Protein AF-X1PCX5-F1 (afdb_monomer_lite)

Secondary structure (DSSP, 8-state):
------EEEEEEE---SSSSTTSBSS-HHHHTSSHHHHHHHH-TT-SEEEE-PPBPTT--GGG-HHHHHHHHHHHHHHS-EEEEEEEEEE-SGGGHHHHHHHHH-GGG-SEEEE--TTHHHHHHHHHHHHHTT----TTTT-EEEEETTS--SSS---TT-GGGTT---SS--HHHHHHHHTT-EEEEEEP-SGGG--SSSTT-SS----BTTBTTS---SSSHHHHHHHHTTSSSEEE---SSSTTHHHHHHTT---------

pLDDT: mean 81.15, std 15.01, range [31.56, 98.81]

Radius of gyration: 18.81 Å; chains: 1; bounding box: 42×69×43 Å

Organism: NCBI:txid412755

Sequence (264 aa):
MLKKPIVKFLVIVGFGPGVMAGERGSDLKKVKVHGPPKIVENRKDFPFIVVSPQCPTGDWWTDKVEVLINLLDDIVARYKVDKERIYLTGLSMGGYGTWSLASAHPERFAAIAPICGRALEMAADVDRRLTAGESVGELAGVPLAVKDNMCTTFGATTCASRILENFHAPYNATVVEKLLTADAVIVGKANMDEFAMGSSTENSGLKQTVNPWDTSRVPGGSSGGPAAAVAGRLCFAALGSDTGGSIRQPASFCGVVGLKPTYG

InterPro domains:
  IPR000120 Amidase [PTHR11895] (118-264)
  IPR020556 Amidase, conserved site [PS00571] (220-251)
  IPR023631 Amidase signature domain [PF01425] (103-264)
  IPR029058 Alpha/Beta hydrolase fold [SSF53474] (45-118)
  IPR036928 Amidase signature (AS) superfamily [G3DSA:3.90.1300.10] (98-264)
  IPR036928 Amidase signature (AS) superfamily [SSF75304] (107-264)

Structure (mmCIF, N/CA/C/O backbone):
data_AF-X1PCX5-F1
#
_entry.id   AF-X1PCX5-F1
#
loop_
_atom_site.group_PDB
_atom_site.id
_atom_site.type_symbol
_atom_site.label_atom_id
_atom_site.label_alt_id
_atom_site.label_comp_id
_atom_site.label_asym_id
_atom_site.label_entity_id
_atom_site.label_seq_id
_atom_site.pdbx_PDB_ins_code
_atom_site.Cartn_x
_atom_site.Cartn_y
_atom_site.Cartn_z
_atom_site.occupancy
_atom_site.B_iso_or_equiv
_atom_site.auth_seq_id
_atom_site.auth_comp_id
_atom_site.auth_asym_id
_atom_site.auth_atom_id
_atom_site.pdbx_PDB_model_num
ATOM 1 N N . MET A 1 1 ? -2.260 -46.266 8.639 1.00 36.03 1 MET A N 1
ATOM 2 C CA . MET A 1 1 ? -1.220 -45.213 8.680 1.00 36.03 1 MET A CA 1
ATOM 3 C C . MET A 1 1 ? -1.900 -43.853 8.602 1.00 36.03 1 MET A C 1
ATOM 5 O O . MET A 1 1 ? -2.462 -43.527 7.564 1.00 36.03 1 MET A O 1
ATOM 9 N N . LEU A 1 2 ? -1.935 -43.100 9.704 1.00 31.56 2 LEU A N 1
ATOM 10 C CA . LEU A 1 2 ? -2.560 -41.774 9.763 1.00 31.56 2 LEU A CA 1
ATOM 11 C C . LEU A 1 2 ? -1.839 -40.827 8.790 1.00 31.56 2 LEU A C 1
ATOM 13 O O . LEU A 1 2 ? -0.647 -40.559 8.952 1.00 31.56 2 LEU A O 1
ATOM 17 N N . LYS A 1 3 ? -2.544 -40.350 7.754 1.00 40.28 3 LYS A N 1
ATOM 18 C CA . LYS A 1 3 ? -2.053 -39.289 6.866 1.00 40.28 3 LYS A CA 1
ATOM 19 C C . LYS A 1 3 ? -1.757 -38.071 7.747 1.00 40.28 3 LYS A C 1
ATOM 21 O O . LYS A 1 3 ? -2.688 -37.428 8.217 1.00 40.28 3 LYS A O 1
ATOM 26 N N . LYS A 1 4 ? -0.474 -37.778 8.003 1.00 44.09 4 LYS A N 1
ATOM 27 C CA . LYS A 1 4 ? -0.061 -36.521 8.650 1.00 44.09 4 LYS A CA 1
ATOM 28 C C . LYS A 1 4 ? -0.767 -35.356 7.931 1.00 44.09 4 LYS A C 1
ATOM 30 O O . LYS A 1 4 ? -0.776 -35.379 6.693 1.00 44.09 4 LYS A O 1
ATOM 35 N N . PRO A 1 5 ? -1.373 -34.400 8.658 1.00 48.47 5 PRO A N 1
ATOM 36 C CA . PRO A 1 5 ? -2.137 -33.319 8.051 1.00 48.47 5 PRO A CA 1
ATOM 37 C C . PRO A 1 5 ? -1.255 -32.550 7.067 1.00 48.47 5 PRO A C 1
ATOM 39 O O . PRO A 1 5 ? -0.081 -32.294 7.329 1.00 48.47 5 PRO A O 1
ATOM 42 N N . ILE A 1 6 ? -1.820 -32.249 5.902 1.00 55.28 6 ILE A N 1
ATOM 43 C CA . ILE A 1 6 ? -1.185 -31.417 4.886 1.00 55.28 6 ILE A CA 1
ATOM 44 C C . ILE A 1 6 ? -1.117 -29.998 5.469 1.00 55.28 6 ILE A C 1
ATOM 46 O O . ILE A 1 6 ? -2.157 -29.368 5.667 1.00 55.28 6 ILE A O 1
ATOM 50 N N . VAL A 1 7 ? 0.086 -29.542 5.821 1.00 58.00 7 VAL A N 1
ATOM 51 C CA . VAL A 1 7 ? 0.309 -28.241 6.466 1.00 58.00 7 VAL A CA 1
ATOM 52 C C . VAL A 1 7 ? 0.258 -27.140 5.403 1.00 58.00 7 VAL A C 1
ATOM 54 O O . VAL A 1 7 ? 0.792 -27.311 4.305 1.00 58.00 7 VAL A O 1
ATOM 57 N N . LYS A 1 8 ? -0.406 -26.021 5.714 1.00 61.75 8 LYS A N 1
ATOM 58 C CA . LYS A 1 8 ? -0.465 -24.841 4.837 1.00 61.75 8 LYS A CA 1
ATOM 59 C C . LYS A 1 8 ? 0.854 -24.056 4.917 1.00 61.75 8 LYS A C 1
ATOM 61 O O . LYS A 1 8 ? 1.592 -24.199 5.891 1.00 61.75 8 LYS A O 1
ATOM 66 N N . PHE A 1 9 ? 1.166 -23.217 3.932 1.00 62.78 9 PHE A N 1
ATOM 67 C CA . PHE A 1 9 ? 2.433 -22.473 3.909 1.00 62.78 9 PHE A CA 1
ATOM 68 C C . PHE A 1 9 ? 2.213 -20.968 3.870 1.00 62.78 9 PHE A C 1
ATOM 70 O O . PHE A 1 9 ? 1.396 -20.497 3.085 1.00 62.78 9 PHE A O 1
ATOM 77 N N . LEU A 1 10 ? 2.937 -20.214 4.697 1.00 57.50 10 LEU A N 1
ATOM 78 C CA . LEU A 1 10 ? 2.859 -18.756 4.735 1.00 57.50 10 LEU A CA 1
ATOM 79 C C . LEU A 1 10 ? 4.259 -18.148 4.603 1.00 57.50 10 LEU A C 1
ATOM 81 O O . LEU A 1 10 ? 5.086 -18.273 5.510 1.00 57.50 10 LEU A O 1
ATOM 85 N N . VAL A 1 11 ? 4.501 -17.473 3.478 1.00 60.00 11 VAL A N 1
ATOM 86 C CA . VAL A 1 11 ? 5.694 -16.655 3.240 1.00 60.00 11 VAL A CA 1
ATOM 87 C C . VAL A 1 11 ? 5.427 -15.245 3.737 1.00 60.00 11 VAL A C 1
ATOM 89 O O . VAL A 1 11 ? 4.439 -14.616 3.355 1.00 60.00 11 VAL A O 1
ATOM 92 N N . ILE A 1 12 ? 6.330 -14.738 4.565 1.00 59.91 12 ILE A N 1
ATOM 93 C CA . ILE A 1 12 ? 6.283 -13.385 5.106 1.00 59.91 12 ILE A CA 1
ATOM 94 C C . ILE A 1 12 ? 7.521 -12.652 4.634 1.00 59.91 12 ILE A C 1
ATOM 96 O O . ILE A 1 12 ? 8.624 -12.913 5.100 1.00 59.91 12 ILE A O 1
ATOM 100 N N . VAL A 1 13 ? 7.356 -11.721 3.705 1.00 57.50 13 VAL A N 1
ATOM 101 C CA . VAL A 1 13 ? 8.490 -10.927 3.231 1.00 57.50 13 VAL A CA 1
ATOM 102 C C . VAL A 1 13 ? 8.744 -9.790 4.223 1.00 57.50 13 VAL A C 1
ATOM 104 O O . VAL A 1 13 ? 7.894 -8.915 4.407 1.00 57.50 13 VAL A O 1
ATOM 107 N N . GLY A 1 14 ? 9.904 -9.854 4.891 1.00 52.75 14 GLY A N 1
ATOM 108 C CA . GLY A 1 14 ? 10.377 -8.885 5.887 1.00 52.75 14 GLY A CA 1
ATOM 109 C C . GLY A 1 14 ? 10.829 -7.530 5.310 1.00 52.75 14 GLY A C 1
ATOM 110 O O . GLY A 1 14 ? 10.502 -7.171 4.191 1.00 52.75 14 GLY A O 1
ATOM 111 N N . PHE A 1 15 ? 11.564 -6.733 6.086 1.00 53.16 15 PHE A N 1
ATOM 112 C CA . PHE A 1 15 ? 11.402 -5.270 6.142 1.00 53.16 15 PHE A CA 1
ATOM 113 C C . PHE A 1 15 ? 12.344 -4.380 5.311 1.00 53.16 15 PHE A C 1
ATOM 115 O O . PHE A 1 15 ? 13.457 -4.775 4.977 1.00 53.16 15 PHE A O 1
ATOM 122 N N . GLY A 1 16 ? 11.922 -3.112 5.137 1.00 34.59 16 GLY A N 1
ATOM 123 C CA . GLY A 1 16 ? 12.637 -1.875 5.558 1.00 34.59 16 GLY A CA 1
ATOM 124 C C . GLY A 1 16 ? 12.547 -0.693 4.574 1.00 34.59 16 GLY A C 1
ATOM 125 O O . GLY A 1 16 ? 12.226 -0.994 3.434 1.00 34.59 16 GLY A O 1
ATOM 126 N N . PRO A 1 17 ? 12.882 0.576 4.944 1.00 35.00 17 PRO A N 1
ATOM 127 C CA . PRO A 1 17 ? 12.775 1.253 6.248 1.00 35.00 17 PRO A CA 1
ATOM 128 C C . PRO A 1 17 ? 11.471 2.089 6.441 1.00 35.00 17 PRO A C 1
ATOM 130 O O . PRO A 1 17 ? 10.909 2.617 5.489 1.00 35.00 17 PRO A O 1
ATOM 133 N N . GLY A 1 18 ? 11.038 2.213 7.716 1.00 35.41 18 GLY A N 1
ATOM 134 C CA . GLY A 1 18 ? 10.034 3.160 8.274 1.00 35.41 18 GLY A CA 1
ATOM 135 C C . GLY A 1 18 ? 8.547 2.779 8.136 1.00 35.41 18 GLY A C 1
ATOM 136 O O . GLY A 1 18 ? 8.052 2.725 7.021 1.00 35.41 18 GLY A O 1
ATOM 137 N N . VAL A 1 19 ? 7.701 2.482 9.146 1.00 34.69 19 VAL A N 1
ATOM 138 C CA . VAL A 1 19 ? 7.590 2.861 10.586 1.00 34.69 19 VAL A CA 1
ATOM 139 C C . VAL A 1 19 ? 7.494 1.636 11.519 1.00 34.69 19 VAL A C 1
ATOM 141 O O . VAL A 1 19 ? 7.050 1.699 12.654 1.00 34.69 19 VAL A O 1
ATOM 144 N N . MET A 1 20 ? 7.982 0.490 11.060 1.00 41.12 20 MET A N 1
ATOM 145 C CA . MET A 1 20 ? 8.192 -0.687 11.905 1.00 41.12 20 MET A CA 1
ATOM 146 C C . MET A 1 20 ? 9.623 -1.162 11.658 1.00 41.12 20 MET A C 1
ATOM 148 O O . MET A 1 20 ? 9.858 -2.160 10.998 1.00 41.12 20 MET A O 1
ATOM 152 N N . ALA A 1 21 ? 10.615 -0.375 12.079 1.00 37.06 21 ALA A N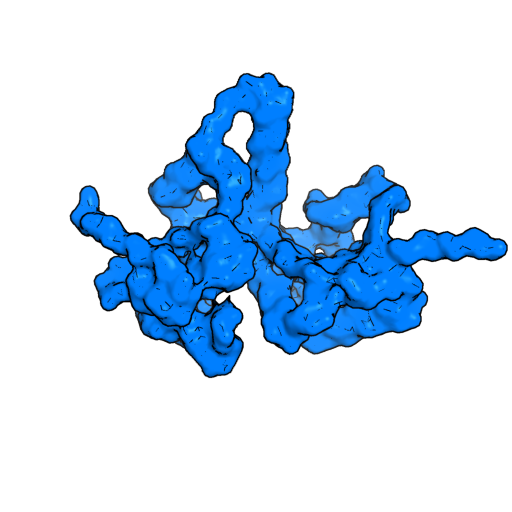 1
ATOM 153 C CA . ALA A 1 21 ? 12.041 -0.560 11.768 1.00 37.06 21 ALA A CA 1
ATOM 154 C C . ALA A 1 21 ? 12.701 -1.794 12.438 1.00 37.06 21 ALA A C 1
ATOM 156 O O . ALA A 1 21 ? 13.892 -1.791 12.744 1.00 37.06 21 ALA A O 1
ATOM 157 N N . GLY A 1 22 ? 11.939 -2.862 12.678 1.00 46.28 22 GLY A N 1
ATOM 158 C CA . GLY A 1 22 ? 12.407 -4.067 13.344 1.00 46.28 22 GLY A CA 1
ATOM 159 C C . GLY A 1 22 ? 13.310 -4.930 12.466 1.00 46.28 22 GLY A C 1
ATOM 160 O O . GLY A 1 22 ? 14.461 -5.152 12.796 1.00 46.28 22 GLY A O 1
ATOM 161 N N . GLU A 1 23 ? 12.843 -5.471 11.349 1.00 56.50 23 GLU A N 1
ATOM 162 C CA . GLU A 1 23 ? 13.353 -6.795 10.947 1.00 56.50 23 GLU A CA 1
ATOM 163 C C . GLU A 1 23 ? 14.360 -6.814 9.783 1.00 56.50 23 GLU A C 1
ATOM 165 O O . GLU A 1 23 ? 14.343 -7.737 8.966 1.00 56.50 23 GLU A O 1
ATOM 170 N N . ARG A 1 24 ? 15.243 -5.812 9.689 1.00 66.19 24 ARG A N 1
ATOM 171 C CA . ARG A 1 24 ? 16.458 -5.921 8.857 1.00 66.19 24 ARG A CA 1
ATOM 172 C C . ARG A 1 24 ? 17.647 -6.416 9.675 1.00 66.19 24 ARG A C 1
ATOM 174 O O . ARG A 1 24 ? 17.728 -6.186 10.884 1.00 66.19 24 ARG A O 1
ATOM 181 N N . GLY A 1 25 ? 18.594 -7.034 8.979 1.00 71.12 25 GLY A N 1
ATOM 182 C CA . GLY A 1 25 ? 19.817 -7.570 9.564 1.00 71.12 25 GLY A CA 1
ATOM 183 C C . GLY A 1 25 ? 19.648 -9.021 10.000 1.00 71.12 25 GLY A C 1
ATOM 184 O O . GLY A 1 25 ? 19.006 -9.806 9.312 1.00 71.12 25 GLY A O 1
ATOM 185 N N . SER A 1 26 ? 20.265 -9.379 11.122 1.00 79.19 26 SER A N 1
ATOM 186 C CA . SER A 1 26 ? 20.362 -10.761 11.610 1.00 79.19 26 SER A CA 1
ATOM 187 C C . SER A 1 26 ? 19.733 -10.975 12.993 1.00 79.19 26 SER A C 1
ATOM 189 O O . SER A 1 26 ? 19.896 -12.039 13.593 1.00 79.19 26 SER A O 1
ATOM 191 N N . ASP A 1 27 ? 19.030 -9.970 13.527 1.00 81.88 27 ASP A N 1
ATOM 192 C CA . ASP A 1 27 ? 18.400 -10.055 14.846 1.00 81.88 27 ASP A CA 1
ATOM 193 C C . ASP A 1 27 ? 17.013 -10.704 14.771 1.00 81.88 27 ASP A C 1
ATOM 195 O O . ASP A 1 27 ? 15.987 -10.044 14.566 1.00 81.88 27 ASP A O 1
ATOM 199 N N . LEU A 1 28 ? 16.988 -12.015 15.009 1.00 78.19 28 LEU A N 1
ATOM 200 C CA . LEU A 1 28 ? 15.775 -12.830 14.997 1.00 78.19 28 LEU A CA 1
ATOM 201 C C . LEU A 1 28 ? 14.748 -12.440 16.067 1.00 78.19 28 LEU A C 1
ATOM 203 O O . LEU A 1 28 ? 13.576 -12.791 15.923 1.00 78.19 28 LEU A O 1
ATOM 207 N N . LYS A 1 29 ? 15.133 -11.723 17.135 1.00 81.69 29 LYS A N 1
ATOM 208 C CA . LYS A 1 29 ? 14.157 -11.270 18.142 1.00 81.69 29 LYS A CA 1
ATOM 209 C C . LYS A 1 29 ? 13.165 -10.290 17.535 1.00 81.69 29 LYS A C 1
ATOM 211 O O . LYS A 1 29 ? 11.999 -10.294 17.913 1.00 81.69 29 LYS A O 1
ATOM 216 N N . LYS A 1 30 ? 13.609 -9.495 16.561 1.00 73.56 30 LYS A N 1
ATOM 217 C CA . LYS A 1 30 ? 12.779 -8.472 15.923 1.00 73.56 30 LYS A CA 1
ATOM 218 C C . LYS A 1 30 ? 11.676 -9.079 15.057 1.00 73.56 30 LYS A C 1
ATOM 220 O O . LYS A 1 30 ? 10.571 -8.556 15.066 1.00 73.56 30 LYS A O 1
ATOM 225 N N . VAL A 1 31 ? 11.939 -10.228 14.424 1.00 73.94 31 VAL A N 1
ATOM 226 C CA . VAL A 1 31 ? 10.954 -10.992 13.626 1.00 73.94 31 VAL A CA 1
ATOM 227 C C . VAL A 1 31 ? 9.748 -11.432 14.452 1.00 73.94 31 VAL A C 1
ATOM 229 O O . VAL A 1 31 ? 8.654 -11.627 13.939 1.00 73.94 31 VAL A O 1
ATOM 232 N N . LYS A 1 32 ? 9.941 -11.607 15.758 1.00 76.69 32 LYS A N 1
ATOM 233 C CA . LYS A 1 32 ? 8.945 -12.183 16.664 1.00 76.69 32 LYS A CA 1
ATOM 234 C C . LYS A 1 32 ? 8.040 -11.146 17.323 1.00 76.69 32 LYS A C 1
ATOM 236 O O . LYS A 1 32 ? 7.174 -11.505 18.116 1.00 76.69 32 LYS A O 1
ATOM 241 N N . VAL A 1 33 ? 8.229 -9.860 17.035 1.00 73.06 33 VAL A N 1
ATOM 242 C CA . VAL A 1 33 ? 7.515 -8.788 17.745 1.00 73.06 33 VAL A CA 1
ATOM 243 C C . VAL A 1 33 ? 6.093 -8.596 17.202 1.00 73.06 33 VAL A C 1
ATOM 245 O O . VAL A 1 33 ? 5.192 -8.232 17.964 1.00 73.06 33 VAL A O 1
ATOM 248 N N . HIS A 1 34 ? 5.856 -8.900 15.920 1.00 69.75 34 HIS A N 1
ATOM 249 C CA . HIS A 1 34 ? 4.569 -8.681 15.252 1.00 69.75 34 HIS A CA 1
ATOM 250 C C . HIS A 1 34 ? 4.195 -9.822 14.296 1.00 69.75 34 HIS A C 1
ATOM 252 O O . HIS A 1 34 ? 4.984 -10.724 14.020 1.00 69.75 34 HIS A O 1
ATOM 258 N N . GLY A 1 35 ? 2.958 -9.779 13.794 1.00 72.31 35 GLY A N 1
ATOM 259 C CA . GLY A 1 35 ? 2.489 -10.655 12.725 1.00 72.31 35 GLY A CA 1
ATOM 260 C C . GLY A 1 35 ? 2.434 -12.149 13.074 1.00 72.31 35 GLY A C 1
ATOM 261 O O . GLY A 1 35 ? 2.457 -12.543 14.244 1.00 72.31 35 GLY A O 1
ATOM 262 N N . PRO A 1 36 ? 2.352 -13.011 12.047 1.00 73.94 36 PRO A N 1
ATOM 263 C CA . PRO A 1 36 ? 2.306 -14.455 12.238 1.00 73.94 36 PRO A CA 1
ATOM 264 C C . PRO A 1 36 ? 3.500 -15.071 12.996 1.00 73.94 36 PRO A C 1
ATOM 266 O O . PRO A 1 36 ? 3.244 -16.017 13.741 1.00 73.94 36 PRO A O 1
ATOM 269 N N . PRO A 1 37 ? 4.760 -14.584 12.915 1.00 78.44 37 PRO A N 1
ATOM 270 C CA . PRO A 1 37 ? 5.853 -15.153 13.708 1.00 78.44 37 PRO A CA 1
ATOM 271 C C . PRO A 1 37 ? 5.614 -15.047 15.221 1.00 78.44 37 PRO A C 1
ATOM 273 O O . PRO A 1 37 ? 5.828 -16.024 15.941 1.00 78.44 37 PRO A O 1
ATOM 276 N N . LYS A 1 38 ? 5.078 -13.914 15.703 1.00 79.19 38 LYS A N 1
ATOM 277 C CA . LYS A 1 38 ? 4.646 -13.753 17.103 1.00 79.19 38 LYS A CA 1
ATOM 278 C C . LYS A 1 38 ? 3.534 -14.729 17.483 1.00 79.19 38 LYS A C 1
ATOM 280 O O . LYS A 1 38 ? 3.511 -15.253 18.596 1.00 79.19 38 LYS A O 1
ATOM 285 N N . ILE A 1 39 ? 2.585 -14.957 16.575 1.00 78.44 39 ILE A N 1
ATOM 286 C CA . ILE A 1 39 ? 1.471 -15.883 16.812 1.00 78.44 39 ILE A CA 1
ATOM 287 C C . ILE A 1 39 ? 2.001 -17.310 16.943 1.00 78.44 39 ILE A C 1
ATOM 289 O O . ILE A 1 39 ? 1.607 -17.996 17.877 1.00 78.44 39 ILE A O 1
ATOM 293 N N . VAL A 1 40 ? 2.910 -17.740 16.063 1.00 82.25 40 VAL A N 1
ATOM 294 C CA . VAL A 1 40 ? 3.522 -19.079 16.115 1.00 82.25 40 VAL A CA 1
ATOM 295 C C . VAL A 1 40 ? 4.311 -19.293 17.406 1.00 82.25 40 VAL A C 1
ATOM 297 O O . VAL A 1 40 ? 4.248 -20.375 17.984 1.00 82.25 40 VAL A O 1
ATOM 300 N N . GLU A 1 41 ? 5.017 -18.271 17.897 1.00 81.88 41 GLU A N 1
ATOM 301 C CA . GLU A 1 41 ? 5.739 -18.367 19.174 1.00 81.88 41 GLU A CA 1
ATOM 302 C C . GLU A 1 41 ? 4.792 -18.624 20.358 1.00 81.88 41 GLU A C 1
ATOM 304 O O . GLU A 1 41 ? 5.121 -19.398 21.258 1.00 81.88 41 GLU A O 1
ATOM 309 N N . ASN A 1 42 ? 3.592 -18.039 20.320 1.00 81.06 42 ASN A N 1
ATOM 310 C CA . ASN A 1 42 ? 2.597 -18.147 21.389 1.00 81.06 42 ASN A CA 1
ATOM 311 C C . ASN A 1 42 ? 1.546 -19.254 21.164 1.00 81.06 42 ASN A C 1
ATOM 313 O O . ASN A 1 42 ? 0.829 -19.611 22.097 1.00 81.06 42 ASN A O 1
ATOM 317 N N . ARG A 1 43 ? 1.442 -19.818 19.952 1.00 80.50 43 ARG A N 1
ATOM 318 C CA . ARG A 1 43 ? 0.493 -20.880 19.575 1.00 80.50 43 ARG A CA 1
ATOM 319 C C . ARG A 1 43 ? 1.172 -21.970 18.753 1.00 80.50 43 ARG A C 1
ATOM 321 O O . ARG A 1 43 ? 1.351 -21.850 17.542 1.00 80.50 43 ARG A O 1
ATOM 328 N N . LYS A 1 44 ? 1.506 -23.075 19.424 1.00 69.06 44 LYS A N 1
ATOM 329 C CA . LYS A 1 44 ? 2.181 -24.237 18.817 1.00 69.06 44 LYS A CA 1
ATOM 330 C C . LYS A 1 44 ? 1.293 -25.050 17.867 1.00 69.06 44 LYS A C 1
ATOM 332 O O . LYS A 1 44 ? 1.811 -25.868 17.115 1.00 69.06 44 LYS A O 1
ATOM 337 N N . ASP A 1 45 ? -0.019 -24.838 17.897 1.00 79.44 45 ASP A N 1
ATOM 338 C CA . ASP A 1 45 ? -1.026 -25.477 17.044 1.00 79.44 45 ASP A CA 1
ATOM 339 C C . ASP A 1 45 ? -1.335 -24.675 15.765 1.00 79.44 45 ASP A C 1
ATOM 341 O O . ASP A 1 45 ? -2.327 -24.933 15.081 1.00 79.44 45 ASP A O 1
ATOM 345 N N . PHE A 1 46 ? -0.488 -23.704 15.411 1.00 76.50 46 PHE A N 1
ATOM 346 C CA . PHE A 1 46 ? -0.683 -22.894 14.215 1.00 76.50 46 PHE A CA 1
ATOM 347 C C . PHE A 1 46 ? -0.645 -23.764 12.940 1.00 76.50 46 PHE A C 1
ATOM 349 O O . PHE A 1 46 ? 0.340 -24.463 12.700 1.00 76.50 46 PHE A O 1
ATOM 356 N N . PRO A 1 47 ? -1.680 -23.727 12.076 1.00 76.94 47 PRO A N 1
ATOM 357 C CA . PRO A 1 47 ? -1.849 -24.701 10.991 1.00 76.94 47 PRO A CA 1
ATOM 358 C C . PRO A 1 47 ? -0.969 -24.429 9.756 1.00 76.94 47 PRO A C 1
ATOM 360 O O . PRO A 1 47 ? -1.250 -24.951 8.670 1.00 76.94 47 PRO A O 1
ATOM 363 N N . PHE A 1 48 ? 0.076 -23.610 9.903 1.00 79.25 48 PHE A N 1
ATOM 364 C CA . PHE A 1 48 ? 0.981 -23.214 8.831 1.00 79.25 48 PHE A CA 1
ATOM 365 C C . PHE A 1 48 ? 2.444 -23.437 9.211 1.00 79.25 48 PHE A C 1
ATOM 367 O O . PHE A 1 48 ? 2.842 -23.196 10.350 1.00 79.25 48 PHE A O 1
ATOM 374 N N . ILE A 1 49 ? 3.266 -23.778 8.219 1.00 81.75 49 ILE A N 1
ATOM 375 C CA . ILE A 1 49 ? 4.699 -23.481 8.271 1.00 81.75 49 ILE A CA 1
ATOM 376 C C . ILE A 1 49 ? 4.850 -21.995 7.938 1.00 81.75 49 ILE A C 1
ATOM 378 O O . ILE A 1 49 ? 4.398 -21.551 6.880 1.00 81.75 49 ILE A O 1
ATOM 382 N N . VAL A 1 50 ? 5.459 -21.235 8.848 1.00 83.19 50 VAL A N 1
ATOM 383 C CA . VAL A 1 50 ? 5.714 -19.800 8.673 1.00 83.19 50 VAL A CA 1
ATOM 384 C C . VAL A 1 50 ? 7.184 -19.576 8.360 1.00 83.19 50 VAL A C 1
ATOM 386 O O . VAL A 1 50 ? 8.056 -20.021 9.106 1.00 83.19 50 VAL A O 1
ATOM 389 N N . VAL A 1 51 ? 7.448 -18.849 7.277 1.00 83.81 51 VAL A N 1
ATOM 390 C CA . VAL A 1 51 ? 8.797 -18.469 6.854 1.00 83.81 51 VAL A CA 1
ATOM 391 C C . VAL A 1 51 ? 8.863 -16.954 6.779 1.00 83.81 51 VAL A C 1
ATOM 393 O O . VAL A 1 51 ? 8.129 -16.345 6.008 1.00 83.81 51 VAL A O 1
ATOM 396 N N . SER A 1 52 ? 9.732 -16.352 7.587 1.00 83.06 52 SER A N 1
ATOM 397 C CA . SER A 1 52 ? 9.840 -14.897 7.721 1.00 83.06 52 SER A CA 1
ATOM 398 C C . SER A 1 52 ? 11.297 -14.448 7.581 1.00 83.06 52 SER A C 1
ATOM 400 O O . SER A 1 52 ? 11.957 -14.203 8.594 1.00 83.06 52 SER A O 1
ATOM 402 N N . PRO A 1 53 ? 11.859 -14.424 6.356 1.00 81.06 53 PRO A N 1
ATOM 403 C CA . PRO A 1 53 ? 13.238 -14.010 6.137 1.00 81.06 53 PRO A CA 1
ATOM 404 C C . PRO A 1 53 ? 13.441 -12.521 6.454 1.00 81.06 53 PRO A C 1
ATOM 406 O O . PRO A 1 53 ? 12.646 -11.663 6.061 1.00 81.06 53 PRO A O 1
ATOM 409 N N . GLN A 1 54 ? 14.556 -12.208 7.118 1.00 79.44 54 GLN A N 1
ATOM 410 C CA . GLN A 1 54 ? 15.014 -10.832 7.322 1.00 79.44 54 GLN A CA 1
ATOM 411 C C . GLN A 1 54 ? 15.807 -10.356 6.110 1.00 79.44 54 GLN A C 1
ATOM 413 O O . GLN A 1 54 ? 16.697 -11.059 5.631 1.00 79.44 54 GLN A O 1
ATOM 418 N N . CYS A 1 55 ? 15.486 -9.161 5.612 1.00 76.81 55 CYS A N 1
ATOM 419 C CA . CYS A 1 55 ? 16.289 -8.550 4.558 1.00 76.81 55 CYS A CA 1
ATOM 420 C C . CYS A 1 55 ? 17.643 -8.142 5.158 1.00 76.81 55 CYS A C 1
ATOM 422 O O . CYS A 1 55 ? 17.647 -7.505 6.222 1.00 76.81 55 CYS A O 1
ATOM 424 N N . PRO A 1 56 ? 18.783 -8.458 4.517 1.00 79.06 56 PRO A N 1
ATOM 425 C CA . PRO A 1 56 ? 20.079 -7.989 4.986 1.00 79.06 56 PRO A CA 1
ATOM 426 C C . PRO A 1 56 ? 20.133 -6.463 5.122 1.00 79.06 56 PRO A C 1
ATOM 428 O O . PRO A 1 56 ? 19.405 -5.715 4.461 1.00 79.06 56 PRO A O 1
ATOM 431 N N . THR A 1 57 ? 21.002 -5.986 6.009 1.00 76.44 57 THR A N 1
ATOM 432 C CA . THR A 1 57 ? 21.226 -4.549 6.195 1.00 76.44 57 THR A CA 1
ATOM 433 C C . THR A 1 57 ? 21.752 -3.928 4.899 1.00 76.44 57 THR A C 1
ATOM 435 O O . THR A 1 57 ? 22.712 -4.431 4.330 1.00 76.44 57 THR A O 1
ATOM 438 N N . GLY A 1 58 ? 21.143 -2.824 4.455 1.00 71.19 58 GLY A N 1
ATOM 439 C CA . GLY A 1 58 ? 21.533 -2.113 3.227 1.00 71.19 58 GLY A CA 1
ATOM 440 C C . GLY A 1 58 ? 20.919 -2.659 1.933 1.00 71.19 58 GLY A C 1
ATOM 441 O O . GLY A 1 58 ? 21.101 -2.056 0.883 1.00 71.19 58 GLY A O 1
ATOM 442 N N . ASP A 1 59 ? 20.157 -3.748 2.014 1.00 73.94 59 ASP A N 1
ATOM 443 C CA . ASP A 1 59 ? 19.543 -4.411 0.866 1.00 73.94 59 ASP A CA 1
ATOM 444 C C . ASP A 1 59 ? 18.019 -4.224 0.809 1.00 73.94 59 ASP A C 1
ATOM 446 O O . ASP A 1 59 ? 17.381 -3.810 1.785 1.00 73.94 59 ASP A O 1
ATOM 450 N N . TRP A 1 60 ? 17.436 -4.602 -0.334 1.00 69.81 60 TRP A N 1
ATOM 451 C CA . TRP A 1 60 ? 15.998 -4.570 -0.591 1.00 69.81 60 TRP A CA 1
ATOM 452 C C . TRP A 1 60 ? 15.495 -5.903 -1.140 1.00 69.81 60 TRP A C 1
ATOM 454 O O . TRP A 1 60 ? 16.059 -6.454 -2.085 1.00 69.81 60 TRP A O 1
ATOM 464 N N . TRP A 1 61 ? 14.373 -6.403 -0.611 1.00 74.62 61 TRP A N 1
ATOM 465 C CA . TRP A 1 61 ? 13.745 -7.613 -1.158 1.00 74.62 61 TRP A CA 1
ATOM 466 C C . TRP A 1 61 ? 13.298 -7.461 -2.603 1.00 74.62 61 TRP A C 1
ATOM 468 O O . TRP A 1 61 ? 13.253 -8.438 -3.344 1.00 74.62 61 TRP A O 1
ATOM 478 N N . THR A 1 62 ? 13.006 -6.235 -3.020 1.00 68.31 62 THR A N 1
ATOM 479 C CA . THR A 1 62 ? 12.641 -5.919 -4.395 1.00 68.31 62 THR A CA 1
ATOM 480 C C . THR A 1 62 ? 13.746 -6.224 -5.402 1.00 68.31 62 THR A C 1
ATOM 482 O O . THR A 1 62 ? 13.430 -6.463 -6.566 1.00 68.31 62 THR A O 1
ATOM 485 N N . ASP A 1 63 ? 15.000 -6.262 -4.953 1.00 74.00 63 ASP A N 1
ATOM 486 C CA . ASP A 1 63 ? 16.180 -6.548 -5.777 1.00 74.00 63 ASP A CA 1
ATOM 487 C C . ASP A 1 63 ? 16.670 -7.990 -5.571 1.00 74.00 63 ASP A C 1
ATOM 489 O O . ASP A 1 63 ? 17.635 -8.434 -6.187 1.00 74.00 63 ASP A O 1
ATOM 493 N N . LYS A 1 64 ? 16.002 -8.737 -4.682 1.00 77.50 64 LYS A N 1
ATOM 494 C CA . LYS A 1 64 ? 16.358 -10.103 -4.275 1.00 77.50 64 LYS A CA 1
ATOM 495 C C . LYS A 1 64 ? 15.159 -11.046 -4.307 1.00 77.50 64 LYS A C 1
ATOM 497 O O . LYS A 1 64 ? 15.087 -11.992 -3.525 1.00 77.50 64 LYS A O 1
ATOM 502 N N . VAL A 1 65 ? 14.223 -10.797 -5.217 1.00 79.12 65 VAL A N 1
ATOM 503 C CA . VAL A 1 65 ? 13.034 -11.636 -5.415 1.00 79.12 65 VAL A CA 1
ATOM 504 C C . VAL A 1 65 ? 13.428 -13.097 -5.662 1.00 79.12 65 VAL A C 1
ATOM 506 O O . VAL A 1 65 ? 12.885 -13.989 -5.017 1.00 79.12 65 VAL A O 1
ATOM 509 N N . GLU A 1 66 ? 14.459 -13.333 -6.475 1.00 87.38 66 GLU A N 1
ATOM 510 C CA . GLU A 1 66 ? 14.974 -14.682 -6.746 1.00 87.38 66 GLU A CA 1
ATOM 511 C C . GLU A 1 66 ? 15.507 -15.384 -5.493 1.00 87.38 66 GLU A C 1
ATOM 513 O O . GLU A 1 66 ? 15.362 -16.593 -5.345 1.00 87.38 66 GLU A O 1
ATOM 518 N N . VAL A 1 67 ? 16.070 -14.645 -4.532 1.00 87.44 67 VAL A N 1
ATOM 519 C CA . VAL A 1 67 ? 16.509 -15.232 -3.255 1.00 87.44 67 VAL A CA 1
ATOM 520 C C . VAL A 1 67 ? 15.307 -15.746 -2.460 1.00 87.44 67 VAL A C 1
ATOM 522 O O . VAL A 1 67 ? 15.379 -16.821 -1.869 1.00 87.44 67 VAL A O 1
ATOM 525 N N . LEU A 1 68 ? 14.196 -15.004 -2.457 1.00 84.56 68 LEU A N 1
ATOM 526 C CA . LEU A 1 68 ? 12.967 -15.400 -1.764 1.00 84.56 68 LEU A CA 1
ATOM 527 C C . LEU A 1 68 ? 12.297 -16.606 -2.426 1.00 84.56 68 LEU A C 1
ATOM 529 O O . LEU A 1 68 ? 11.801 -17.482 -1.719 1.00 84.56 68 LEU A O 1
ATOM 533 N N . ILE A 1 69 ? 12.305 -16.670 -3.759 1.00 87.19 69 ILE A N 1
ATOM 534 C CA . ILE A 1 69 ? 11.779 -17.820 -4.501 1.00 87.19 69 ILE A CA 1
ATOM 535 C C . ILE A 1 69 ? 12.642 -19.057 -4.301 1.00 87.19 69 ILE A C 1
ATOM 537 O O . ILE A 1 69 ? 12.106 -20.103 -3.947 1.00 87.19 69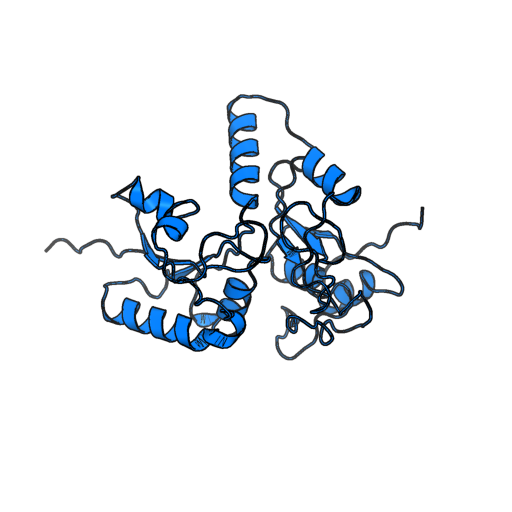 ILE A O 1
ATOM 541 N N . ASN A 1 70 ? 13.964 -18.931 -4.402 1.00 91.00 70 ASN A N 1
ATOM 542 C CA . ASN A 1 70 ? 14.865 -20.050 -4.135 1.00 91.00 70 ASN A CA 1
ATOM 543 C C . ASN A 1 70 ? 14.718 -20.553 -2.693 1.00 91.00 70 ASN A C 1
ATOM 545 O O . ASN A 1 70 ? 14.701 -21.757 -2.457 1.00 91.00 70 ASN A O 1
ATOM 549 N N . LEU A 1 71 ? 14.536 -19.648 -1.723 1.00 87.81 71 LEU A N 1
ATOM 550 C CA . LEU A 1 71 ? 14.222 -20.025 -0.346 1.00 87.81 71 LEU A CA 1
ATOM 551 C C . LEU A 1 71 ? 12.886 -20.779 -0.251 1.00 87.81 71 LEU A C 1
ATOM 553 O O . LEU A 1 71 ? 12.798 -21.779 0.461 1.00 87.81 71 LEU A O 1
ATOM 557 N N . LEU A 1 72 ? 11.845 -20.312 -0.944 1.00 86.88 72 LEU A N 1
ATOM 558 C CA . LEU A 1 72 ? 10.556 -20.998 -0.999 1.00 86.88 72 LEU A CA 1
ATOM 559 C C . LEU A 1 72 ? 10.706 -22.406 -1.592 1.00 86.88 72 LEU A C 1
ATOM 561 O O . LEU A 1 72 ? 10.182 -23.357 -1.012 1.00 86.88 72 LEU A O 1
ATOM 565 N N . ASP A 1 73 ? 11.446 -22.549 -2.690 1.00 90.19 73 ASP A N 1
ATOM 566 C CA . ASP A 1 73 ? 11.723 -23.833 -3.340 1.00 90.19 73 ASP A CA 1
ATOM 567 C C . ASP A 1 73 ? 12.471 -24.792 -2.412 1.00 90.19 73 ASP A C 1
ATOM 569 O O . ASP A 1 73 ? 12.044 -25.937 -2.230 1.00 90.19 73 ASP A O 1
ATOM 573 N N . ASP A 1 74 ? 13.510 -24.304 -1.736 1.00 90.00 74 ASP A N 1
ATOM 574 C CA . ASP A 1 74 ? 14.276 -25.068 -0.752 1.00 90.00 74 ASP A CA 1
ATOM 575 C C . ASP A 1 74 ? 13.390 -25.601 0.379 1.00 90.00 74 ASP A C 1
ATOM 577 O O . ASP A 1 74 ? 13.527 -26.747 0.818 1.00 90.00 74 ASP A O 1
ATOM 581 N N . ILE A 1 75 ? 12.459 -24.784 0.871 1.00 86.25 75 ILE A N 1
ATOM 582 C CA . ILE A 1 75 ? 11.577 -25.178 1.969 1.00 86.25 75 ILE A CA 1
ATOM 583 C C . ILE A 1 75 ? 10.492 -26.138 1.470 1.00 86.25 75 ILE A C 1
ATOM 585 O O . ILE A 1 75 ? 10.231 -27.151 2.123 1.00 86.25 75 ILE A O 1
ATOM 589 N N . VAL A 1 76 ? 9.896 -25.887 0.304 1.00 85.69 76 VAL A N 1
ATOM 590 C CA . VAL A 1 76 ? 8.918 -26.796 -0.318 1.00 85.69 76 VAL A CA 1
ATOM 591 C C . VAL A 1 76 ? 9.543 -28.160 -0.638 1.00 85.69 76 VAL A C 1
ATOM 593 O O . VAL A 1 76 ? 8.855 -29.176 -0.555 1.00 85.69 76 VAL A O 1
ATOM 596 N N . ALA A 1 77 ? 10.839 -28.213 -0.955 1.00 88.38 77 ALA A N 1
ATOM 597 C CA . ALA A 1 77 ? 11.565 -29.465 -1.163 1.00 88.38 77 ALA A CA 1
ATOM 598 C C . ALA A 1 77 ? 11.843 -30.226 0.149 1.00 88.38 77 ALA A C 1
ATOM 600 O O . ALA A 1 77 ? 11.805 -31.457 0.170 1.00 88.38 77 ALA A O 1
ATOM 601 N N . ARG A 1 78 ? 12.117 -29.514 1.252 1.00 87.56 78 ARG A N 1
ATOM 602 C CA . ARG A 1 78 ? 12.472 -30.117 2.554 1.00 87.56 78 ARG A CA 1
ATOM 603 C C . ARG A 1 78 ? 11.266 -30.531 3.394 1.00 87.56 78 ARG A C 1
ATOM 605 O O . ARG A 1 78 ? 11.370 -31.457 4.198 1.00 87.56 78 ARG A O 1
ATOM 612 N N . TYR A 1 79 ? 10.137 -29.844 3.245 1.00 83.62 79 TYR A N 1
ATOM 613 C CA . TYR A 1 79 ? 8.951 -30.048 4.072 1.00 83.62 79 TYR A CA 1
ATOM 614 C C . TYR A 1 79 ? 7.759 -30.521 3.243 1.00 83.62 79 TYR A C 1
ATOM 616 O O . TYR A 1 79 ? 7.596 -30.176 2.078 1.00 83.62 79 TYR A O 1
ATOM 624 N N . LYS A 1 80 ? 6.864 -31.295 3.867 1.00 81.06 80 LYS A N 1
ATOM 625 C CA . LYS A 1 80 ? 5.626 -31.741 3.221 1.00 81.06 80 LYS A CA 1
ATOM 626 C C . LYS A 1 80 ? 4.602 -30.602 3.196 1.00 81.06 80 LYS A C 1
ATOM 628 O O . LYS A 1 80 ? 3.787 -30.481 4.111 1.00 81.06 80 LYS A O 1
ATOM 633 N N . VAL A 1 81 ? 4.671 -29.790 2.149 1.00 80.62 81 VAL A N 1
ATOM 634 C CA . VAL A 1 81 ? 3.849 -28.593 1.941 1.00 80.62 81 VAL A CA 1
ATOM 635 C C . VAL A 1 81 ? 2.783 -28.836 0.873 1.00 80.62 81 VAL A C 1
ATOM 637 O O . VAL A 1 81 ? 3.022 -29.545 -0.104 1.00 80.62 81 VAL A O 1
ATOM 640 N N . ASP A 1 82 ? 1.605 -28.238 1.052 1.00 80.56 82 ASP A N 1
ATOM 641 C CA . ASP A 1 82 ? 0.626 -28.098 -0.026 1.00 80.56 82 ASP A CA 1
ATOM 642 C C . ASP A 1 82 ? 1.014 -26.965 -0.976 1.00 80.56 82 ASP A C 1
ATOM 644 O O . ASP A 1 82 ? 0.960 -25.792 -0.598 1.00 80.56 82 ASP A O 1
ATOM 648 N N . LYS A 1 83 ? 1.394 -27.307 -2.207 1.00 79.88 83 LYS A N 1
ATOM 649 C CA . LYS A 1 83 ? 1.812 -26.312 -3.202 1.00 79.88 83 LYS A CA 1
ATOM 650 C C . LYS A 1 83 ? 0.651 -25.439 -3.683 1.00 79.88 83 LYS A C 1
ATOM 652 O O . LYS A 1 83 ? 0.875 -24.283 -4.011 1.00 79.88 83 LYS A O 1
ATOM 657 N N . GLU A 1 84 ? -0.580 -25.941 -3.606 1.00 78.19 84 GLU A N 1
ATOM 658 C CA . GLU A 1 84 ? -1.789 -25.199 -3.988 1.00 78.19 84 GLU A CA 1
ATOM 659 C C . GLU A 1 84 ? -2.256 -24.232 -2.888 1.00 78.19 84 GLU A C 1
ATOM 661 O O . GLU A 1 84 ? -3.230 -23.503 -3.059 1.00 78.19 84 GLU A O 1
ATOM 666 N N . ARG A 1 85 ? -1.615 -24.244 -1.709 1.00 77.50 85 ARG A N 1
ATOM 667 C CA . ARG A 1 85 ? -1.992 -23.415 -0.549 1.00 77.50 85 ARG A CA 1
ATOM 668 C C . ARG A 1 85 ? -0.777 -22.728 0.071 1.00 77.50 85 ARG A C 1
ATOM 670 O O . ARG A 1 85 ? -0.557 -22.788 1.287 1.00 77.50 85 ARG A O 1
ATOM 677 N N . ILE A 1 86 ? -0.012 -22.068 -0.796 1.00 80.69 86 ILE A N 1
ATOM 678 C CA . ILE A 1 86 ? 1.072 -21.152 -0.439 1.00 80.69 86 ILE A CA 1
ATOM 679 C C . ILE A 1 86 ? 0.508 -19.731 -0.410 1.00 80.69 86 ILE A C 1
ATOM 681 O O . ILE A 1 86 ? -0.025 -19.242 -1.401 1.00 80.69 86 ILE A O 1
ATOM 685 N N . TYR A 1 87 ? 0.620 -19.065 0.731 1.00 79.69 87 TYR A N 1
ATOM 686 C CA . TYR A 1 87 ? 0.127 -17.707 0.937 1.00 79.69 87 TYR A CA 1
ATOM 687 C C . TYR A 1 87 ? 1.297 -16.750 1.127 1.00 79.69 87 TYR A C 1
ATOM 689 O O . TYR A 1 87 ? 2.290 -17.105 1.766 1.00 79.69 87 TYR A O 1
ATOM 697 N N . LEU A 1 88 ? 1.170 -15.534 0.607 1.00 79.00 88 LEU A N 1
ATOM 698 C CA . LEU A 1 88 ? 2.198 -14.505 0.694 1.00 79.00 88 LEU A CA 1
ATOM 699 C C . LEU A 1 88 ? 1.660 -13.262 1.406 1.00 79.00 88 LEU A C 1
ATOM 701 O O . LEU A 1 88 ? 0.641 -12.692 1.024 1.00 79.00 88 LEU A O 1
ATOM 705 N N . THR A 1 89 ? 2.362 -12.823 2.444 1.00 74.25 89 THR A N 1
ATOM 706 C CA . THR A 1 89 ? 2.081 -11.586 3.182 1.00 74.25 89 THR A CA 1
ATOM 707 C C . THR A 1 89 ? 3.388 -10.863 3.524 1.00 74.25 89 THR A C 1
ATOM 709 O O . THR A 1 89 ? 4.482 -11.334 3.211 1.00 74.25 89 THR A O 1
ATOM 712 N N . GLY A 1 90 ? 3.312 -9.679 4.119 1.00 71.50 90 GLY A N 1
ATOM 713 C CA . GLY A 1 90 ? 4.488 -8.930 4.557 1.00 71.50 90 GLY A CA 1
ATOM 714 C C . GLY A 1 90 ? 4.100 -7.614 5.207 1.00 71.50 90 GLY A C 1
ATOM 715 O O . GLY A 1 90 ? 3.070 -7.040 4.859 1.00 71.50 90 GLY A O 1
ATOM 716 N N . LEU A 1 91 ? 4.924 -7.178 6.165 1.00 55.50 91 LEU A N 1
ATOM 717 C CA . LEU A 1 91 ? 4.657 -6.069 7.084 1.00 55.50 91 LEU A CA 1
ATOM 718 C C . LEU A 1 91 ? 5.617 -4.888 6.873 1.00 55.50 91 LEU A C 1
ATOM 720 O O . LEU A 1 91 ? 6.289 -4.485 7.806 1.00 55.50 91 LEU A O 1
ATOM 724 N N . SER A 1 92 ? 5.773 -4.310 5.677 1.00 53.81 92 SER A N 1
ATOM 725 C CA . SER A 1 92 ? 6.717 -3.178 5.533 1.00 53.81 92 SER A CA 1
ATOM 726 C C . SER A 1 92 ? 6.593 -2.384 4.236 1.00 53.81 92 SER A C 1
ATOM 728 O O . SER A 1 92 ? 6.297 -2.971 3.200 1.00 53.81 92 SER A O 1
ATOM 730 N N . MET A 1 93 ? 6.844 -1.066 4.298 1.00 48.66 93 MET A N 1
ATOM 731 C CA . MET A 1 93 ? 6.835 -0.115 3.167 1.00 48.66 93 MET A CA 1
ATOM 732 C C . MET A 1 93 ? 5.707 -0.345 2.144 1.00 48.66 93 MET A C 1
ATOM 734 O O . MET A 1 93 ? 5.965 -0.594 0.973 1.00 48.66 93 MET A O 1
ATOM 738 N N . GLY A 1 94 ? 4.437 -0.345 2.558 1.00 51.69 94 GLY A N 1
ATOM 739 C CA . GLY A 1 94 ? 3.339 -0.549 1.595 1.00 51.69 94 GLY A CA 1
ATOM 740 C C . GLY A 1 94 ? 3.169 -1.992 1.103 1.00 51.69 94 GLY A C 1
ATOM 741 O O . GLY A 1 94 ? 2.386 -2.228 0.190 1.00 51.69 94 GLY A O 1
ATOM 742 N N . GLY A 1 95 ? 3.908 -2.960 1.659 1.00 61.81 95 GLY A N 1
ATOM 743 C CA . GLY A 1 95 ? 3.956 -4.323 1.134 1.00 61.81 95 GLY A CA 1
ATOM 744 C C . GLY A 1 95 ? 4.796 -4.451 -0.138 1.00 61.81 95 GLY A C 1
ATOM 745 O O . GLY A 1 95 ? 4.577 -5.371 -0.915 1.00 61.81 95 GLY A O 1
ATOM 746 N N . TYR A 1 96 ? 5.753 -3.548 -0.382 1.00 61.56 96 TYR A N 1
ATOM 747 C CA . TYR A 1 96 ? 6.511 -3.485 -1.641 1.00 61.56 96 TYR A CA 1
ATOM 748 C C . TYR A 1 96 ? 7.296 -4.761 -1.977 1.00 61.56 96 TYR A C 1
ATOM 750 O O . TYR A 1 96 ? 7.324 -5.197 -3.128 1.00 61.56 96 TYR A O 1
ATOM 758 N N . GLY A 1 97 ? 7.926 -5.379 -0.971 1.00 68.88 97 GLY A N 1
ATOM 759 C CA . GLY A 1 97 ? 8.627 -6.657 -1.135 1.00 68.88 97 GLY A CA 1
ATOM 760 C C . GLY A 1 97 ? 7.661 -7.796 -1.463 1.00 68.88 97 GLY A C 1
ATOM 761 O O . GLY A 1 97 ? 7.911 -8.576 -2.377 1.00 68.88 97 GLY A O 1
ATOM 762 N N . THR A 1 98 ? 6.519 -7.831 -0.773 1.00 74.81 98 THR A N 1
ATOM 763 C CA . THR A 1 98 ? 5.411 -8.757 -1.038 1.00 74.81 98 THR A CA 1
ATOM 764 C C . THR A 1 98 ? 4.890 -8.586 -2.465 1.00 74.81 98 THR A C 1
ATOM 766 O O . THR A 1 98 ? 4.783 -9.567 -3.190 1.00 74.81 98 THR A O 1
ATOM 769 N N . TRP A 1 99 ? 4.647 -7.350 -2.906 1.00 66.81 99 TRP A N 1
ATOM 770 C CA . TRP A 1 99 ? 4.198 -7.051 -4.266 1.00 66.81 99 TRP A CA 1
ATOM 771 C C . TRP A 1 99 ? 5.229 -7.400 -5.328 1.00 66.81 99 TRP A C 1
ATOM 773 O O . TRP A 1 99 ? 4.863 -7.955 -6.358 1.00 66.81 99 TRP A O 1
ATOM 783 N N . SER A 1 100 ? 6.508 -7.115 -5.084 1.00 69.88 100 SER A N 1
ATOM 784 C CA . SER A 1 100 ? 7.580 -7.456 -6.024 1.00 69.88 100 SER A CA 1
ATOM 785 C C . SER A 1 100 ? 7.681 -8.964 -6.230 1.00 69.88 100 SER A C 1
ATOM 787 O O . SER A 1 100 ? 7.787 -9.415 -7.366 1.00 69.88 100 SER A O 1
ATOM 789 N N . LEU A 1 101 ? 7.603 -9.739 -5.145 1.00 75.00 101 LEU A N 1
ATOM 790 C CA . LEU A 1 101 ? 7.626 -11.197 -5.205 1.00 75.00 101 LEU A CA 1
ATOM 791 C C . LEU A 1 101 ? 6.384 -11.753 -5.913 1.00 75.00 101 LEU A C 1
ATOM 793 O O . LEU A 1 101 ? 6.508 -12.566 -6.823 1.00 75.00 101 LEU A O 1
ATOM 797 N N . ALA A 1 102 ? 5.202 -11.272 -5.527 1.00 72.00 102 ALA A N 1
ATOM 798 C CA . ALA A 1 102 ? 3.932 -11.671 -6.122 1.00 72.00 102 ALA A CA 1
ATOM 799 C C . ALA A 1 102 ? 3.841 -11.353 -7.619 1.00 72.00 102 ALA A C 1
ATOM 801 O O . ALA A 1 102 ? 3.315 -12.152 -8.380 1.00 72.00 102 ALA A O 1
ATOM 802 N N . SER A 1 103 ? 4.331 -10.186 -8.042 1.00 65.56 103 SER A N 1
ATOM 803 C CA . SER A 1 103 ? 4.224 -9.748 -9.439 1.00 65.56 103 SER A CA 1
ATOM 804 C C . SER A 1 103 ? 5.209 -10.478 -10.347 1.00 65.56 103 SER A C 1
ATOM 806 O O . SER A 1 103 ? 4.904 -10.712 -11.509 1.00 65.56 103 SER A O 1
ATOM 808 N N . ALA A 1 104 ? 6.390 -10.820 -9.828 1.00 73.25 104 ALA A N 1
ATOM 809 C CA . ALA A 1 104 ? 7.397 -11.556 -10.582 1.00 73.25 104 ALA A CA 1
ATOM 810 C C . ALA A 1 104 ? 7.056 -13.047 -10.726 1.00 73.25 104 ALA A C 1
ATOM 812 O O . ALA A 1 104 ? 7.407 -13.644 -11.737 1.00 73.25 104 ALA A O 1
ATOM 813 N N . HIS A 1 105 ? 6.372 -13.625 -9.731 1.00 78.56 105 HIS A N 1
ATOM 814 C CA . HIS A 1 105 ? 6.056 -15.057 -9.667 1.00 78.56 105 HIS A CA 1
ATOM 815 C C . HIS A 1 105 ? 4.599 -15.298 -9.208 1.00 78.56 105 HIS A C 1
ATOM 817 O O . HIS A 1 105 ? 4.366 -15.870 -8.134 1.00 78.56 105 HIS A O 1
ATOM 823 N N . PRO A 1 106 ? 3.590 -14.806 -9.954 1.00 73.62 106 PRO A N 1
ATOM 824 C CA . PRO A 1 106 ? 2.184 -14.827 -9.535 1.00 73.62 106 PRO A CA 1
ATOM 825 C C . PRO A 1 106 ? 1.603 -16.239 -9.401 1.00 73.62 106 PRO A C 1
ATOM 827 O O . PRO A 1 106 ? 0.717 -16.470 -8.580 1.00 73.62 106 PRO A O 1
ATOM 830 N N . GLU A 1 107 ? 2.125 -17.202 -10.156 1.00 80.38 107 GLU A N 1
ATOM 831 C CA . GLU A 1 107 ? 1.705 -18.605 -10.142 1.00 80.38 107 GLU A CA 1
ATOM 832 C C . GLU A 1 107 ? 2.065 -19.339 -8.843 1.00 80.38 107 GLU A C 1
ATOM 834 O O . GLU A 1 107 ? 1.596 -20.449 -8.599 1.00 80.38 107 GLU A O 1
ATOM 839 N N . ARG A 1 108 ? 2.902 -18.730 -7.997 1.00 78.69 108 ARG A N 1
ATOM 840 C CA . ARG A 1 108 ? 3.421 -19.356 -6.776 1.00 78.69 108 ARG A CA 1
ATOM 841 C C . ARG A 1 108 ? 2.494 -19.229 -5.576 1.00 78.69 108 ARG A C 1
ATOM 843 O O . ARG A 1 108 ? 2.719 -19.925 -4.585 1.00 78.69 108 ARG A O 1
ATOM 850 N N . PHE A 1 109 ? 1.505 -18.336 -5.619 1.00 80.12 109 PHE A N 1
ATOM 851 C CA . PHE A 1 109 ? 0.739 -17.944 -4.436 1.00 80.12 109 PHE A CA 1
ATOM 852 C C . PHE A 1 109 ? -0.766 -18.094 -4.650 1.00 80.12 109 PHE A C 1
ATOM 854 O O . PHE A 1 109 ? -1.358 -17.475 -5.525 1.00 80.12 109 PHE A O 1
ATOM 861 N N . ALA A 1 110 ? -1.407 -18.861 -3.770 1.00 73.12 110 ALA A N 1
ATOM 862 C CA . ALA A 1 110 ? -2.854 -19.041 -3.734 1.00 73.12 110 ALA A CA 1
ATOM 863 C C . ALA A 1 110 ? -3.593 -17.798 -3.206 1.00 73.12 110 ALA A C 1
ATOM 865 O O . ALA A 1 110 ? -4.759 -17.586 -3.533 1.00 73.12 110 ALA A O 1
ATOM 866 N N . ALA A 1 111 ? -2.935 -16.982 -2.373 1.00 66.38 111 ALA A N 1
ATOM 867 C CA . ALA A 1 111 ? -3.395 -15.633 -2.044 1.00 66.38 111 ALA A CA 1
ATOM 868 C C . ALA A 1 111 ? -2.232 -14.722 -1.628 1.00 66.38 111 ALA A C 1
ATOM 870 O O . ALA A 1 111 ? -1.247 -15.180 -1.037 1.00 66.38 111 ALA A O 1
ATOM 871 N N . ILE A 1 112 ? -2.390 -13.425 -1.895 1.00 70.69 112 ILE A N 1
ATOM 872 C CA . ILE A 1 112 ? -1.423 -12.369 -1.583 1.00 70.69 112 ILE A CA 1
ATOM 873 C C . ILE A 1 112 ? -2.130 -11.310 -0.733 1.00 70.69 112 ILE A C 1
ATOM 875 O O . ILE A 1 112 ? -3.152 -10.764 -1.141 1.00 70.69 112 ILE A O 1
ATOM 879 N N . ALA A 1 113 ? -1.596 -11.027 0.452 1.00 68.56 113 ALA A N 1
ATOM 880 C CA . ALA A 1 113 ? -2.145 -10.056 1.396 1.00 68.56 113 ALA A CA 1
ATOM 881 C C . ALA A 1 113 ? -1.010 -9.196 1.977 1.00 68.56 113 ALA A C 1
ATOM 883 O O . ALA A 1 113 ? -0.485 -9.511 3.046 1.00 68.56 113 ALA A O 1
ATOM 884 N N . PRO A 1 114 ? -0.568 -8.138 1.284 1.00 68.12 114 PRO A N 1
ATOM 885 C CA . PRO A 1 114 ? 0.398 -7.193 1.828 1.00 68.12 114 PRO A CA 1
ATOM 886 C C . PRO A 1 114 ? -0.284 -6.327 2.882 1.00 68.12 114 PRO A C 1
ATOM 888 O O . PRO A 1 114 ? -1.369 -5.796 2.657 1.00 68.12 114 PRO A O 1
ATOM 891 N N . ILE A 1 115 ? 0.356 -6.176 4.034 1.00 61.59 115 ILE A N 1
ATOM 892 C CA . ILE A 1 115 ? -0.224 -5.498 5.189 1.00 61.59 115 ILE A CA 1
ATOM 893 C C . ILE A 1 115 ? 0.770 -4.428 5.629 1.00 61.59 115 ILE A C 1
ATOM 895 O O . ILE A 1 115 ? 1.892 -4.741 6.001 1.00 61.59 115 ILE A O 1
ATOM 899 N N . CYS A 1 116 ? 0.411 -3.147 5.651 1.00 61.72 116 CYS A N 1
ATOM 900 C CA . CYS A 1 116 ? 1.244 -2.199 6.396 1.00 61.72 116 CYS A CA 1
ATOM 901 C C . CYS A 1 116 ? 1.150 -2.477 7.891 1.00 61.72 116 CYS A C 1
ATOM 903 O O . CYS A 1 116 ? 0.063 -2.724 8.395 1.00 61.72 116 CYS A O 1
ATOM 905 N N . GLY A 1 117 ? 2.277 -2.405 8.608 1.00 54.59 117 GLY A N 1
ATOM 906 C CA . GLY A 1 117 ? 2.396 -2.874 9.996 1.00 54.59 117 GLY A CA 1
ATOM 907 C C . GLY A 1 117 ? 1.296 -2.425 10.971 1.00 54.59 117 GLY A C 1
ATOM 908 O O . GLY A 1 117 ? 0.963 -3.193 11.863 1.00 54.59 117 GLY A O 1
ATOM 909 N N . ARG A 1 118 ? 0.680 -1.247 10.771 1.00 64.56 118 ARG A N 1
ATOM 910 C CA . ARG A 1 118 ? -0.425 -0.753 11.620 1.00 64.56 118 ARG A CA 1
ATOM 911 C C . ARG A 1 118 ? -1.814 -1.276 11.231 1.00 64.56 118 ARG A C 1
ATOM 913 O O . ARG A 1 118 ? -2.721 -1.209 12.045 1.00 64.56 118 ARG A O 1
ATOM 920 N N . ALA A 1 119 ? -2.012 -1.809 10.027 1.00 69.75 119 ALA A N 1
ATOM 921 C CA . ALA A 1 119 ? -3.339 -2.175 9.525 1.00 69.75 119 ALA A CA 1
ATOM 922 C C . ALA A 1 119 ? -4.001 -3.300 10.341 1.00 69.75 119 ALA A C 1
ATOM 924 O O . ALA A 1 119 ? -5.198 -3.241 10.599 1.00 69.75 119 ALA A O 1
ATOM 925 N N . LEU A 1 120 ? -3.225 -4.289 10.803 1.00 66.00 120 LEU A N 1
ATOM 926 C CA . LEU A 1 120 ? -3.743 -5.346 11.684 1.00 66.00 120 LEU A CA 1
ATOM 927 C C . LEU A 1 120 ? -4.087 -4.826 13.079 1.00 66.00 120 LEU A C 1
ATOM 929 O O . LEU A 1 120 ? -5.067 -5.270 13.661 1.00 66.00 120 LEU A O 1
ATOM 933 N N . GLU A 1 121 ? -3.294 -3.895 13.611 1.00 70.88 121 GLU A N 1
ATOM 934 C CA . GLU A 1 121 ? -3.568 -3.264 14.907 1.00 70.88 121 GLU A CA 1
ATOM 935 C C . GLU A 1 121 ? -4.839 -2.409 14.828 1.00 70.88 121 GLU A C 1
ATOM 937 O O . GLU A 1 121 ? -5.692 -2.501 15.703 1.00 70.88 121 GLU A O 1
ATOM 942 N N . MET A 1 122 ? -5.004 -1.653 13.738 1.00 77.56 122 MET A N 1
ATOM 943 C CA . MET A 1 122 ? -6.207 -0.863 13.463 1.00 77.56 122 MET A CA 1
ATOM 944 C C . MET A 1 122 ? -7.447 -1.752 13.310 1.00 77.56 122 MET A C 1
ATOM 946 O O . MET A 1 122 ? -8.469 -1.478 13.928 1.00 77.56 122 MET A O 1
ATOM 950 N N . ALA A 1 123 ? -7.354 -2.838 12.537 1.00 78.44 123 ALA A N 1
ATOM 951 C CA . ALA A 1 123 ? -8.458 -3.783 12.382 1.00 78.44 123 ALA A CA 1
ATOM 952 C C . ALA A 1 123 ? -8.824 -4.458 13.716 1.00 78.44 123 ALA A C 1
ATOM 954 O O . ALA A 1 123 ? -9.998 -4.540 14.058 1.00 78.44 123 ALA A O 1
ATOM 955 N N . ALA A 1 124 ? -7.825 -4.872 14.503 1.00 75.44 124 ALA A N 1
ATOM 956 C CA . ALA A 1 124 ? -8.053 -5.486 15.808 1.00 75.44 124 ALA A CA 1
ATOM 957 C C . ALA A 1 124 ? -8.694 -4.519 16.816 1.00 75.44 124 ALA A C 1
ATOM 959 O O . ALA A 1 124 ? -9.519 -4.950 17.623 1.00 75.44 124 ALA A O 1
ATOM 960 N N . ASP A 1 125 ? -8.342 -3.228 16.786 1.00 86.50 125 ASP A N 1
ATOM 961 C CA . ASP A 1 125 ? -9.017 -2.226 17.617 1.00 86.50 125 ASP A CA 1
ATOM 962 C C . ASP A 1 125 ? -10.481 -2.042 17.202 1.00 86.50 125 ASP A C 1
ATOM 964 O O . ASP A 1 125 ? -11.360 -2.048 18.064 1.00 86.50 125 ASP A O 1
ATOM 968 N N . VAL A 1 126 ? -10.763 -1.973 15.896 1.00 89.75 126 VAL A N 1
ATOM 969 C CA . VAL A 1 126 ? -12.142 -1.916 15.385 1.00 89.75 126 VAL A CA 1
ATOM 970 C C . VAL A 1 126 ? -12.942 -3.148 15.823 1.00 89.75 126 VAL A C 1
ATOM 972 O O . VAL A 1 126 ? -14.024 -2.997 16.392 1.00 89.75 126 VAL A O 1
ATOM 975 N N . ASP A 1 127 ? -12.401 -4.357 15.647 1.00 87.62 127 ASP A N 1
ATOM 976 C CA . ASP A 1 127 ? -13.053 -5.609 16.060 1.00 87.62 127 ASP A CA 1
ATOM 977 C C . ASP A 1 127 ? -13.328 -5.643 17.570 1.00 87.62 127 ASP A C 1
ATOM 979 O O . ASP A 1 127 ? -14.408 -6.052 18.014 1.00 87.62 127 ASP A O 1
ATOM 983 N N . ARG A 1 128 ? -12.364 -5.187 18.380 1.00 95.75 128 ARG A N 1
ATOM 984 C CA 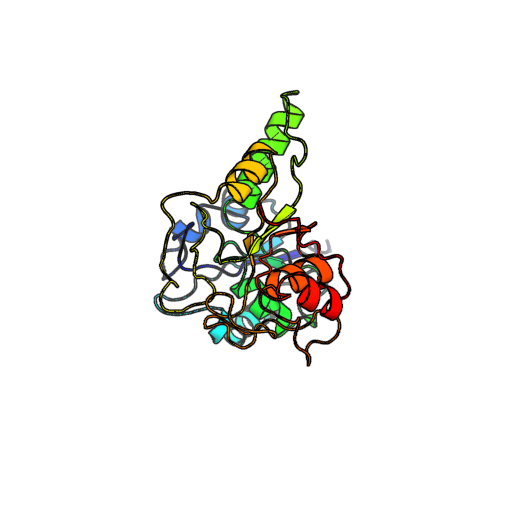. ARG A 1 128 ? -12.507 -5.076 19.837 1.00 95.75 128 ARG A CA 1
ATOM 985 C C . ARG A 1 128 ? -13.660 -4.142 20.200 1.00 95.75 128 ARG A C 1
ATOM 987 O O . ARG A 1 128 ? -14.487 -4.509 21.032 1.00 95.75 128 ARG A O 1
ATOM 994 N N . ARG A 1 129 ? -13.713 -2.956 19.589 1.00 94.56 129 ARG A N 1
ATOM 995 C CA . ARG A 1 129 ? -14.744 -1.935 19.844 1.00 94.56 129 ARG A CA 1
ATOM 996 C C . ARG A 1 129 ? -16.128 -2.428 19.441 1.00 94.56 129 ARG A C 1
ATOM 998 O O . ARG A 1 129 ? -17.057 -2.326 20.239 1.00 94.56 129 ARG A O 1
ATOM 1005 N N . LEU A 1 130 ? -16.242 -3.063 18.273 1.00 91.56 130 LEU A N 1
ATOM 1006 C CA . LEU A 1 130 ? -17.475 -3.716 17.822 1.00 91.56 130 LEU A CA 1
ATOM 1007 C C . LEU A 1 130 ? -17.940 -4.796 18.805 1.00 91.56 130 LEU A C 1
ATOM 1009 O O . LEU A 1 130 ? -19.106 -4.820 19.194 1.00 91.56 130 LEU A O 1
ATOM 1013 N N . THR A 1 131 ? -17.025 -5.659 19.252 1.00 93.31 131 THR A N 1
ATOM 1014 C CA . THR A 1 131 ? -17.330 -6.727 20.220 1.00 93.31 131 THR A CA 1
ATOM 1015 C C . THR A 1 131 ? -17.778 -6.164 21.572 1.00 93.31 131 THR A C 1
ATOM 1017 O O . THR A 1 131 ? -18.642 -6.741 22.228 1.00 93.31 131 THR A O 1
ATOM 1020 N N . ALA A 1 132 ? -17.213 -5.029 21.986 1.00 94.94 132 ALA A N 1
ATOM 1021 C CA . ALA A 1 132 ? -17.568 -4.332 23.218 1.00 94.94 132 ALA A CA 1
ATOM 1022 C C . ALA A 1 132 ? -18.861 -3.495 23.114 1.00 94.94 132 ALA A C 1
ATOM 1024 O O . ALA A 1 132 ? -19.299 -2.938 24.119 1.00 94.94 132 ALA A O 1
ATOM 1025 N N . GLY A 1 133 ? -19.482 -3.402 21.929 1.00 94.88 133 GLY A N 1
ATOM 1026 C CA . GLY A 1 133 ? -20.657 -2.556 21.694 1.00 94.88 133 GLY A CA 1
ATOM 1027 C C . GLY A 1 133 ? -20.349 -1.053 21.709 1.00 94.88 133 GLY A C 1
ATOM 1028 O O . GLY A 1 133 ? -21.251 -0.243 21.918 1.00 94.88 133 GLY A O 1
ATOM 1029 N N . GLU A 1 134 ? -19.084 -0.673 21.519 1.00 96.25 134 GLU A N 1
ATOM 1030 C CA . GLU A 1 134 ? -18.659 0.721 21.408 1.00 96.25 134 GLU A CA 1
ATOM 1031 C C . GLU A 1 134 ? -19.033 1.295 20.029 1.00 96.25 134 GLU A C 1
ATOM 1033 O O . GLU A 1 134 ? -19.117 0.576 19.031 1.00 96.25 134 GLU A O 1
ATOM 1038 N N . SER A 1 135 ? -19.227 2.614 19.947 1.00 94.38 135 SER A N 1
ATOM 1039 C CA . SER A 1 135 ? -19.443 3.288 18.664 1.00 94.38 135 SER A CA 1
ATOM 1040 C C . SER A 1 135 ? -18.187 3.233 17.794 1.00 94.38 135 SER A C 1
ATOM 1042 O O . SER A 1 135 ? -17.083 3.501 18.279 1.00 94.38 135 SER A O 1
ATOM 1044 N N . VAL A 1 136 ? -18.368 2.980 16.500 1.00 96.38 136 VAL A N 1
ATOM 1045 C CA . VAL A 1 136 ? -17.310 3.010 15.481 1.00 96.38 136 VAL A CA 1
ATOM 1046 C C . VAL A 1 136 ? -17.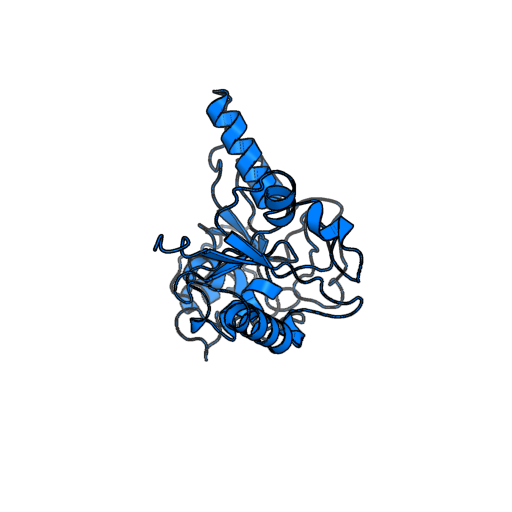651 4.002 14.369 1.00 96.38 136 VAL A C 1
ATOM 1048 O O . VAL A 1 136 ? -18.812 4.376 14.195 1.00 96.38 136 VAL A O 1
ATOM 1051 N N . GLY A 1 137 ? -16.633 4.460 13.648 1.00 96.25 137 GLY A N 1
ATOM 1052 C CA . GLY A 1 137 ? -16.748 5.411 12.551 1.00 96.25 137 GLY A CA 1
ATOM 1053 C C . GLY A 1 137 ? -17.381 4.824 11.287 1.00 96.25 137 GLY A C 1
ATOM 1054 O O . GLY A 1 137 ? -17.529 3.615 11.127 1.00 96.25 137 GLY A O 1
ATOM 1055 N N . GLU A 1 138 ? -17.738 5.706 10.353 1.00 96.50 138 GLU A N 1
ATOM 1056 C CA . GLU A 1 138 ? -18.455 5.356 9.114 1.00 96.50 138 GLU A CA 1
ATOM 1057 C C . GLU A 1 138 ? -17.677 4.416 8.180 1.00 96.50 138 GLU A C 1
ATOM 1059 O O . GLU A 1 138 ? -18.271 3.754 7.330 1.00 96.50 138 GLU A O 1
ATOM 1064 N N . LEU A 1 139 ? -16.352 4.358 8.323 1.00 96.56 139 LEU A N 1
ATOM 1065 C CA . LEU A 1 139 ? -15.457 3.522 7.526 1.00 96.56 139 LEU A CA 1
ATOM 1066 C C . LEU A 1 139 ? -14.786 2.433 8.371 1.00 96.56 139 LEU A C 1
ATOM 1068 O O . LEU A 1 139 ? -13.748 1.911 7.963 1.00 96.56 139 LEU A O 1
ATOM 1072 N N . ALA A 1 140 ? -15.367 2.077 9.520 1.00 94.81 140 ALA A N 1
ATOM 1073 C CA . ALA A 1 140 ? -14.830 1.074 10.429 1.00 94.81 140 ALA A CA 1
ATOM 1074 C C . ALA A 1 140 ? -14.411 -0.211 9.698 1.00 94.81 140 ALA A C 1
ATOM 1076 O O . ALA A 1 140 ? -15.229 -0.902 9.090 1.00 94.81 140 ALA A O 1
ATOM 1077 N N . GLY A 1 141 ? -13.113 -0.519 9.741 1.00 85.00 141 GLY A N 1
ATOM 1078 C CA . GLY A 1 141 ? -12.558 -1.740 9.150 1.00 85.00 141 GLY A CA 1
ATOM 1079 C C . GLY A 1 141 ? -12.374 -1.701 7.628 1.00 85.00 141 GLY A C 1
ATOM 1080 O O . GLY A 1 141 ? -11.833 -2.652 7.064 1.00 85.00 141 GLY A O 1
ATOM 1081 N N . VAL A 1 142 ? -12.778 -0.625 6.941 1.00 91.88 142 VAL A N 1
ATOM 1082 C CA . VAL A 1 142 ? -12.674 -0.524 5.477 1.00 91.88 142 VAL A CA 1
ATOM 1083 C C . VAL A 1 142 ? -11.200 -0.378 5.069 1.00 91.88 142 VAL A C 1
ATOM 1085 O O . VAL A 1 142 ? -10.555 0.594 5.471 1.00 91.88 142 VAL A O 1
ATOM 1088 N N . PRO A 1 143 ? -10.641 -1.302 4.258 1.00 84.81 143 PRO A N 1
ATOM 1089 C CA . PRO A 1 143 ? -9.236 -1.263 3.872 1.00 84.81 143 PRO A CA 1
ATOM 1090 C C . PRO A 1 143 ? -8.988 -0.225 2.773 1.00 84.81 143 PRO A C 1
ATOM 1092 O O . PRO A 1 143 ? -9.482 -0.370 1.652 1.00 84.81 143 PRO A O 1
ATOM 1095 N N . LEU A 1 144 ? -8.178 0.794 3.061 1.00 91.62 144 LEU A N 1
ATOM 1096 C CA . LEU A 1 144 ? -7.862 1.890 2.142 1.00 91.62 144 LEU A CA 1
ATOM 1097 C C . LEU A 1 144 ? -6.360 2.034 1.889 1.00 91.62 144 LEU A C 1
ATOM 1099 O O . LEU A 1 144 ? -5.547 1.866 2.795 1.00 91.62 144 LEU A O 1
ATOM 1103 N N . ALA A 1 145 ? -5.980 2.410 0.670 1.00 89.06 145 ALA A N 1
ATOM 1104 C CA . ALA A 1 145 ? -4.608 2.816 0.357 1.00 89.06 145 ALA A CA 1
ATOM 1105 C C . ALA A 1 145 ? -4.489 4.343 0.223 1.00 89.06 145 ALA A C 1
ATOM 1107 O O . ALA A 1 145 ? -5.445 5.037 -0.123 1.00 89.06 145 ALA A O 1
ATOM 1108 N N . VAL A 1 146 ? -3.301 4.888 0.480 1.00 94.88 146 VAL A N 1
ATOM 1109 C CA . VAL A 1 146 ? -3.045 6.336 0.424 1.00 94.88 146 VAL A CA 1
ATOM 1110 C C . VAL A 1 146 ? -1.863 6.614 -0.496 1.00 94.88 146 VAL A C 1
ATOM 1112 O O . VAL A 1 146 ? -0.783 6.076 -0.276 1.00 94.88 146 VAL A O 1
ATOM 1115 N N . LYS A 1 147 ? -2.028 7.455 -1.523 1.00 96.88 147 LYS A N 1
ATOM 1116 C CA . LYS A 1 147 ? -0.917 7.859 -2.402 1.00 96.88 147 LYS A CA 1
ATOM 1117 C C . LYS A 1 147 ? 0.259 8.430 -1.604 1.00 96.88 147 LYS A C 1
ATOM 1119 O O . LYS A 1 147 ? 0.075 9.177 -0.643 1.00 96.88 147 LYS A O 1
ATOM 1124 N N . ASP A 1 148 ? 1.476 8.094 -2.017 1.00 92.56 148 ASP A N 1
ATOM 1125 C CA . ASP A 1 148 ? 2.676 8.358 -1.220 1.00 92.56 148 ASP A CA 1
ATOM 1126 C C . ASP A 1 148 ? 3.138 9.827 -1.136 1.00 92.56 148 ASP A C 1
ATOM 1128 O O . ASP A 1 148 ? 4.119 10.135 -0.467 1.00 92.56 148 ASP A O 1
ATOM 1132 N N . ASN A 1 149 ? 2.408 10.760 -1.747 1.00 96.69 149 ASN A N 1
ATOM 1133 C CA . ASN A 1 149 ? 2.593 12.201 -1.549 1.00 96.69 149 ASN A CA 1
ATOM 1134 C C . ASN A 1 149 ? 1.691 12.798 -0.462 1.00 96.69 149 ASN A C 1
ATOM 1136 O O . ASN A 1 149 ? 1.625 14.018 -0.319 1.00 96.69 149 ASN A O 1
ATOM 1140 N N . MET A 1 150 ? 0.979 11.963 0.292 1.00 97.38 150 MET A N 1
ATOM 1141 C CA . MET A 1 150 ? 0.226 12.389 1.466 1.00 97.38 150 MET A CA 1
ATOM 1142 C C . MET A 1 150 ? 0.988 11.986 2.725 1.00 97.38 150 MET A C 1
ATOM 1144 O O . MET A 1 150 ? 1.308 10.808 2.911 1.00 97.38 150 MET A O 1
ATOM 1148 N N . CYS A 1 151 ? 1.268 12.968 3.583 1.00 96.44 151 CYS A N 1
ATOM 1149 C CA . CYS A 1 151 ? 1.974 12.759 4.841 1.00 96.44 151 CYS A CA 1
ATOM 1150 C C . CYS A 1 151 ? 1.212 11.800 5.756 1.00 96.44 151 CYS A C 1
ATOM 1152 O O . CYS A 1 151 ? -0.001 11.921 5.952 1.00 96.44 151 CYS A O 1
ATOM 1154 N N . THR A 1 152 ? 1.954 10.872 6.344 1.00 88.81 152 THR A N 1
ATOM 1155 C CA . THR A 1 152 ? 1.473 9.899 7.319 1.00 88.81 152 THR A CA 1
ATOM 1156 C C . THR A 1 152 ? 2.520 9.755 8.425 1.00 88.81 152 THR A C 1
ATOM 1158 O O . THR A 1 152 ? 3.709 9.631 8.150 1.00 88.81 152 THR A O 1
ATOM 1161 N N . THR A 1 153 ? 2.083 9.716 9.684 1.00 85.12 153 THR A N 1
ATOM 1162 C CA . THR A 1 153 ? 2.915 9.410 10.872 1.00 85.12 153 THR A CA 1
ATOM 1163 C C . THR A 1 153 ? 3.347 7.939 10.927 1.00 85.12 153 THR A C 1
ATOM 1165 O O . THR A 1 153 ? 4.107 7.525 11.798 1.00 85.12 153 THR A O 1
ATOM 1168 N N . PHE A 1 154 ? 2.824 7.120 10.015 1.00 76.38 154 PHE A N 1
ATOM 1169 C CA . PHE A 1 154 ? 3.249 5.756 9.717 1.00 76.38 154 PHE A CA 1
ATOM 1170 C C . PHE A 1 154 ? 3.746 5.664 8.288 1.00 76.38 154 PHE A C 1
ATOM 1172 O O . PHE A 1 154 ? 3.224 6.330 7.405 1.00 76.38 154 PHE A O 1
ATOM 1179 N N . GLY A 1 155 ? 4.667 4.740 8.039 1.00 70.38 155 GLY A N 1
ATOM 1180 C CA . GLY A 1 155 ? 5.344 4.652 6.755 1.00 70.38 155 GLY A CA 1
ATOM 1181 C C . GLY A 1 155 ? 6.266 5.850 6.514 1.00 70.38 155 GLY A C 1
ATOM 1182 O O . GLY A 1 155 ? 6.085 6.924 7.088 1.00 70.38 155 GLY A O 1
ATOM 1183 N N . ALA A 1 156 ? 7.252 5.670 5.644 1.00 78.31 156 ALA A N 1
ATOM 1184 C CA . ALA A 1 156 ? 7.877 6.813 4.997 1.00 78.31 156 ALA A CA 1
ATOM 1185 C C . ALA A 1 156 ? 6.861 7.497 4.059 1.00 78.31 156 ALA A C 1
ATOM 1187 O O . ALA A 1 156 ? 5.946 6.853 3.540 1.00 78.31 156 ALA A O 1
ATOM 1188 N N . THR A 1 157 ? 7.006 8.805 3.861 1.00 84.94 157 THR A N 1
ATOM 1189 C CA . THR A 1 157 ? 6.297 9.553 2.810 1.00 84.94 157 THR A CA 1
ATOM 1190 C C . THR A 1 157 ? 7.343 9.988 1.801 1.00 84.94 157 THR A C 1
ATOM 1192 O O . THR A 1 157 ? 8.047 10.967 2.021 1.00 84.94 157 THR A O 1
ATOM 1195 N N . THR A 1 158 ? 7.495 9.231 0.720 1.00 83.75 158 THR A N 1
ATOM 1196 C CA . THR A 1 158 ? 8.645 9.399 -0.179 1.00 83.75 158 THR A CA 1
ATOM 1197 C C . THR A 1 158 ? 8.312 10.227 -1.413 1.00 83.75 158 THR A C 1
ATOM 1199 O O . THR A 1 158 ? 9.212 1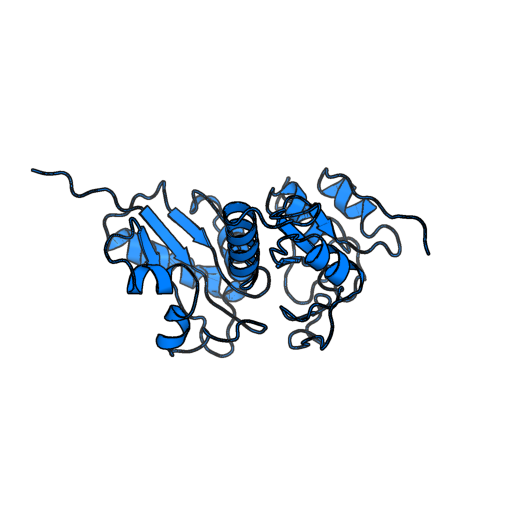0.626 -2.145 1.00 83.75 158 THR A O 1
ATOM 1202 N N . CYS A 1 159 ? 7.026 10.463 -1.701 1.00 92.12 159 CYS A N 1
ATOM 1203 C CA . CYS A 1 159 ? 6.585 11.008 -2.990 1.00 92.12 159 CYS A CA 1
ATOM 1204 C C . CYS A 1 159 ? 7.145 10.215 -4.190 1.00 92.12 159 CYS A C 1
ATOM 1206 O O . CYS A 1 159 ? 7.365 10.797 -5.252 1.00 92.12 159 CYS A O 1
ATOM 1208 N N . ALA A 1 160 ? 7.410 8.916 -4.003 1.00 83.75 160 ALA A N 1
ATOM 1209 C CA . ALA A 1 160 ? 8.142 8.054 -4.929 1.00 83.75 160 ALA A CA 1
ATOM 1210 C C . ALA A 1 160 ? 9.535 8.580 -5.340 1.00 83.75 160 ALA A C 1
ATOM 1212 O O . ALA A 1 160 ? 10.026 8.251 -6.417 1.00 83.75 160 ALA A O 1
ATOM 1213 N N . SER A 1 161 ? 10.174 9.389 -4.493 1.00 85.94 161 SER A N 1
ATOM 1214 C CA . SER A 1 161 ? 11.501 9.960 -4.718 1.00 85.94 161 SER A CA 1
ATOM 1215 C C . SER A 1 161 ? 12.532 9.371 -3.772 1.00 85.94 161 SER A C 1
ATOM 1217 O O . SER A 1 161 ? 12.296 9.277 -2.565 1.00 85.94 161 SER A O 1
ATOM 1219 N N . ARG A 1 162 ? 13.735 9.095 -4.288 1.00 81.31 162 ARG A N 1
ATOM 1220 C CA . ARG A 1 162 ? 14.887 8.738 -3.442 1.00 81.31 162 ARG A CA 1
ATOM 1221 C C . ARG A 1 162 ? 15.347 9.887 -2.546 1.00 81.31 162 ARG A C 1
ATOM 1223 O O . ARG A 1 162 ? 15.938 9.642 -1.503 1.00 81.31 162 ARG A O 1
ATOM 1230 N N . ILE A 1 163 ? 15.017 11.135 -2.890 1.00 89.81 163 ILE A N 1
ATOM 1231 C CA . ILE A 1 163 ? 15.297 12.306 -2.042 1.00 89.81 163 ILE A CA 1
ATOM 1232 C C . ILE A 1 163 ? 14.573 12.188 -0.692 1.00 89.81 163 ILE A C 1
ATOM 1234 O O . ILE A 1 163 ? 15.095 12.620 0.335 1.00 89.81 163 ILE A O 1
ATOM 1238 N N . LEU A 1 164 ? 13.381 11.585 -0.684 1.00 78.44 164 LEU A N 1
ATOM 1239 C CA . LEU A 1 164 ? 12.530 11.447 0.497 1.00 78.44 164 LEU A CA 1
ATOM 1240 C C . LEU A 1 164 ? 12.365 9.985 0.942 1.00 78.44 164 LEU A C 1
ATOM 1242 O O . LEU A 1 164 ? 11.489 9.700 1.754 1.00 78.44 164 LEU A O 1
ATOM 1246 N N . GLU A 1 165 ? 13.200 9.051 0.471 1.00 77.50 165 GLU A N 1
ATOM 1247 C CA . GLU A 1 165 ? 13.050 7.615 0.782 1.00 77.50 165 GLU A CA 1
ATOM 1248 C C . GLU A 1 165 ? 13.054 7.318 2.293 1.00 77.50 165 GLU A C 1
ATOM 1250 O O . GLU A 1 165 ? 12.409 6.377 2.749 1.00 77.50 165 GLU A O 1
ATOM 1255 N N . ASN A 1 166 ? 13.735 8.164 3.075 1.00 75.31 166 ASN A N 1
ATOM 1256 C CA . ASN A 1 166 ? 13.836 8.070 4.531 1.00 75.31 166 ASN A CA 1
ATOM 1257 C C . ASN A 1 166 ? 13.044 9.171 5.263 1.00 75.31 166 ASN A C 1
ATOM 1259 O O . ASN A 1 166 ? 13.206 9.348 6.476 1.00 75.31 166 ASN A O 1
ATOM 1263 N N . PHE A 1 167 ? 12.195 9.930 4.561 1.00 80.06 167 PHE A N 1
ATOM 1264 C CA . PHE A 1 167 ? 11.402 10.992 5.174 1.00 80.06 167 PHE A CA 1
ATOM 1265 C C . PHE A 1 167 ? 10.230 10.418 5.973 1.00 80.06 167 PHE A C 1
ATOM 1267 O O . PHE A 1 167 ? 9.326 9.769 5.442 1.00 80.06 167 PHE A O 1
ATOM 1274 N N . HIS A 1 168 ? 10.237 10.715 7.269 1.00 82.19 168 HIS A N 1
ATOM 1275 C CA . HIS A 1 168 ? 9.177 10.369 8.203 1.00 82.19 168 HIS A CA 1
ATOM 1276 C C . HIS A 1 168 ? 8.420 11.641 8.565 1.00 82.19 168 HIS A C 1
ATOM 1278 O O . HIS A 1 168 ? 8.971 12.534 9.211 1.00 82.19 168 HIS A O 1
ATOM 1284 N N . ALA A 1 169 ? 7.166 11.738 8.127 1.00 86.62 169 ALA A N 1
ATOM 1285 C CA . ALA A 1 169 ? 6.374 12.929 8.382 1.00 86.62 169 ALA A CA 1
ATOM 1286 C C . ALA A 1 169 ? 6.036 13.034 9.884 1.00 86.62 169 ALA A C 1
ATOM 1288 O O . ALA A 1 169 ? 5.566 12.056 10.471 1.00 86.62 169 ALA A O 1
ATOM 1289 N N . PRO A 1 170 ? 6.205 14.212 10.515 1.00 91.25 170 PRO A N 1
ATOM 1290 C CA . PRO A 1 170 ? 5.853 14.401 11.923 1.00 91.25 170 PRO A CA 1
ATOM 1291 C C . PRO A 1 170 ? 4.342 14.596 12.145 1.00 91.25 170 PRO A C 1
ATOM 1293 O O . PRO A 1 170 ? 3.912 14.816 13.272 1.00 91.25 170 PRO A O 1
ATOM 1296 N N . TYR A 1 171 ? 3.532 14.538 11.083 1.00 95.56 171 TYR A N 1
ATOM 1297 C CA . TYR A 1 171 ? 2.082 14.728 11.111 1.00 95.56 171 TYR A CA 1
ATOM 1298 C C . TYR A 1 171 ? 1.398 13.900 10.012 1.00 95.56 171 TYR A C 1
ATOM 1300 O O . TYR A 1 171 ? 2.026 13.533 9.014 1.00 95.56 171 TYR A O 1
ATOM 1308 N N . ASN A 1 172 ? 0.102 13.619 10.176 1.00 96.94 172 ASN A N 1
ATOM 1309 C CA . ASN A 1 172 ? -0.726 13.085 9.096 1.00 96.94 172 ASN A CA 1
ATOM 1310 C C . ASN A 1 172 ? -1.357 14.241 8.307 1.00 96.94 172 ASN A C 1
ATOM 1312 O O . ASN A 1 172 ? -1.765 15.250 8.880 1.00 96.94 172 ASN A O 1
ATOM 1316 N N . ALA A 1 173 ? -1.511 14.081 6.995 1.00 98.19 173 ALA A N 1
ATOM 1317 C CA . ALA A 1 173 ? -2.327 14.991 6.200 1.00 98.19 173 ALA A CA 1
ATOM 1318 C C . ALA A 1 173 ? -3.784 15.000 6.705 1.00 98.19 173 ALA A C 1
ATOM 1320 O O . ALA A 1 173 ? -4.302 13.968 7.127 1.00 98.19 173 ALA A O 1
ATOM 1321 N N . THR A 1 174 ? -4.488 16.129 6.582 1.00 98.62 174 THR A N 1
ATOM 1322 C CA . THR A 1 174 ? -5.879 16.272 7.060 1.00 98.62 174 THR A CA 1
ATOM 1323 C C . THR A 1 174 ? -6.811 15.176 6.543 1.00 98.62 174 THR A C 1
ATOM 1325 O O . THR A 1 174 ? -7.657 14.680 7.279 1.00 98.62 174 THR A O 1
ATOM 1328 N N . VAL A 1 175 ? -6.663 14.763 5.280 1.00 98.12 175 VAL A N 1
ATOM 1329 C CA . VAL A 1 175 ? -7.474 13.678 4.704 1.00 98.12 175 VAL A CA 1
ATOM 1330 C C . VAL A 1 175 ? -7.179 12.324 5.358 1.00 98.12 175 VAL A C 1
ATOM 1332 O O . VAL A 1 175 ? -8.095 11.537 5.563 1.00 98.12 175 VAL A O 1
ATOM 1335 N N . VAL A 1 176 ? -5.926 12.072 5.745 1.00 97.31 176 VAL A N 1
ATOM 1336 C CA . VAL A 1 176 ? -5.535 10.864 6.478 1.00 97.31 176 VAL A CA 1
ATOM 1337 C C . VAL A 1 176 ? -6.139 10.894 7.880 1.00 97.31 176 VAL A C 1
ATOM 1339 O O . VAL A 1 176 ? -6.725 9.897 8.282 1.00 97.31 176 VAL A O 1
ATOM 1342 N N . GLU A 1 177 ? -6.080 12.025 8.592 1.00 98.00 177 GLU A N 1
ATOM 1343 C CA . GLU A 1 177 ? -6.732 12.156 9.908 1.00 98.00 177 GLU A CA 1
ATOM 1344 C C . GLU A 1 177 ? -8.237 11.897 9.835 1.00 98.00 177 GLU A C 1
ATOM 1346 O O . GLU A 1 177 ? -8.794 11.206 10.686 1.00 98.00 177 GLU A O 1
ATOM 1351 N N . LYS A 1 178 ? -8.904 12.390 8.783 1.00 98.31 178 LYS A N 1
ATOM 1352 C CA . LYS A 1 178 ? -10.329 12.118 8.555 1.00 98.31 178 LYS A CA 1
ATOM 1353 C C . LYS A 1 178 ? -10.608 10.631 8.341 1.00 98.31 178 LYS A C 1
ATOM 1355 O O . LYS A 1 178 ? -11.567 10.122 8.907 1.00 98.31 178 LYS A O 1
ATOM 1360 N N . LEU A 1 179 ? -9.773 9.934 7.566 1.00 97.50 179 LEU A N 1
ATOM 1361 C CA . LEU A 1 179 ? -9.903 8.486 7.378 1.00 97.50 179 LEU A CA 1
ATOM 1362 C C . LEU A 1 179 ? -9.678 7.715 8.684 1.00 97.50 179 LEU A C 1
ATOM 1364 O O . LEU A 1 179 ? -10.454 6.817 8.993 1.00 97.50 179 LEU A O 1
ATOM 1368 N N . LEU A 1 180 ? -8.654 8.084 9.458 1.00 95.25 180 LEU A N 1
ATOM 1369 C CA . LEU A 1 180 ? -8.363 7.464 10.754 1.00 95.25 180 LEU A CA 1
ATOM 1370 C C . LEU A 1 180 ? -9.496 7.702 11.760 1.00 95.25 180 LEU A C 1
ATOM 1372 O O . LEU A 1 180 ? -9.909 6.771 12.437 1.00 95.25 180 LEU A O 1
ATOM 1376 N N . THR A 1 181 ? -10.037 8.921 11.812 1.00 96.69 181 THR A N 1
ATOM 1377 C CA . THR A 1 181 ? -11.189 9.276 12.663 1.00 96.69 181 THR A CA 1
ATOM 1378 C C . THR A 1 181 ? -12.452 8.513 12.259 1.00 96.69 181 THR A C 1
ATOM 1380 O O . THR A 1 181 ? -13.282 8.196 13.104 1.00 96.69 181 THR A O 1
ATOM 1383 N N . ALA A 1 182 ? -12.595 8.191 10.972 1.00 97.69 182 ALA A N 1
ATOM 1384 C CA . ALA A 1 182 ? -13.674 7.353 10.462 1.00 97.69 182 ALA A CA 1
ATOM 1385 C C . ALA A 1 182 ? -13.428 5.845 10.673 1.00 97.69 182 ALA A C 1
ATOM 1387 O O . ALA A 1 182 ? -14.193 5.044 10.143 1.00 97.69 182 ALA A O 1
ATOM 1388 N N . ASP A 1 183 ? -12.392 5.455 11.428 1.00 96.25 183 ASP A N 1
ATOM 1389 C CA . ASP A 1 183 ? -11.996 4.068 11.708 1.00 96.25 183 ASP A CA 1
ATOM 1390 C C . ASP A 1 183 ? -11.606 3.247 10.454 1.00 96.25 183 ASP A C 1
ATOM 1392 O O . ASP A 1 183 ? -11.636 2.011 10.457 1.00 96.25 183 ASP A O 1
ATOM 1396 N N . ALA A 1 184 ? -11.186 3.920 9.374 1.00 94.94 184 ALA A N 1
ATOM 1397 C CA . ALA A 1 184 ? -10.691 3.251 8.174 1.00 94.94 184 ALA A CA 1
ATOM 1398 C C . ALA A 1 184 ? -9.328 2.591 8.413 1.00 94.94 184 ALA A C 1
ATOM 1400 O O . ALA A 1 184 ? -8.426 3.179 9.012 1.00 94.94 184 ALA A O 1
ATOM 1401 N N . VAL A 1 185 ? -9.129 1.397 7.856 1.00 88.44 185 VAL A N 1
ATOM 1402 C CA . VAL A 1 185 ? -7.878 0.641 7.973 1.00 88.44 185 VAL A CA 1
ATOM 1403 C C . VAL A 1 185 ? -6.960 0.997 6.811 1.00 88.44 185 VAL A C 1
ATOM 1405 O O . VAL A 1 185 ? -7.166 0.560 5.681 1.00 88.44 185 VAL A O 1
ATOM 1408 N N . ILE A 1 186 ? -5.911 1.778 7.067 1.00 87.88 186 ILE A N 1
ATOM 1409 C CA . ILE A 1 186 ? -4.975 2.164 6.006 1.00 87.88 186 ILE A CA 1
ATOM 1410 C C . ILE A 1 186 ? -3.974 1.028 5.766 1.00 87.88 186 ILE A C 1
ATOM 1412 O O . ILE A 1 186 ? -3.022 0.836 6.526 1.00 87.88 186 ILE A O 1
ATOM 1416 N N . VAL A 1 187 ? -4.186 0.279 4.682 1.00 79.06 187 VAL A N 1
ATOM 1417 C CA . VAL A 1 187 ? -3.400 -0.915 4.333 1.00 79.06 187 VAL A CA 1
ATOM 1418 C C . VAL A 1 187 ? -2.043 -0.585 3.723 1.00 79.06 187 VAL A C 1
ATOM 1420 O O . VAL A 1 187 ? -1.151 -1.433 3.758 1.00 79.06 187 VAL A O 1
ATOM 1423 N N . GLY A 1 188 ? -1.844 0.645 3.232 1.00 79.38 188 GLY A N 1
ATOM 1424 C CA . GLY A 1 188 ? -0.512 1.137 2.898 1.00 79.38 188 GLY A CA 1
ATOM 1425 C C . GLY A 1 188 ? -0.407 2.393 2.053 1.00 79.38 188 GLY A C 1
ATOM 1426 O O . GLY A 1 188 ? -1.405 3.020 1.694 1.00 79.38 188 GLY A O 1
ATOM 1427 N N . LYS A 1 189 ? 0.850 2.751 1.758 1.00 83.81 189 LYS A N 1
ATOM 1428 C CA . LYS A 1 189 ? 1.199 3.822 0.824 1.00 83.81 189 LYS A CA 1
ATOM 1429 C C . LYS A 1 189 ? 1.239 3.271 -0.599 1.00 83.81 189 LYS A C 1
ATOM 1431 O O . LYS A 1 189 ? 1.858 2.237 -0.840 1.00 83.81 189 LYS A O 1
ATOM 1436 N N . ALA A 1 190 ? 0.572 3.947 -1.524 1.00 86.88 190 ALA A N 1
ATOM 1437 C CA . ALA A 1 190 ? 0.502 3.553 -2.922 1.00 86.88 190 ALA A CA 1
ATOM 1438 C C . ALA A 1 190 ? 1.496 4.362 -3.766 1.00 86.88 190 ALA A C 1
ATOM 1440 O O . ALA A 1 190 ? 1.588 5.585 -3.632 1.00 86.88 190 ALA A O 1
ATOM 1441 N N . ASN A 1 191 ? 2.217 3.657 -4.638 1.00 89.19 191 ASN A N 1
ATOM 1442 C CA . ASN A 1 191 ? 3.252 4.210 -5.508 1.00 89.19 191 ASN A CA 1
ATOM 1443 C C . ASN A 1 191 ? 2.704 5.261 -6.497 1.00 89.19 191 ASN A C 1
ATOM 1445 O O . ASN A 1 191 ? 1.498 5.354 -6.743 1.00 89.19 191 ASN A O 1
ATOM 1449 N N . MET A 1 192 ? 3.593 6.068 -7.065 1.00 94.94 192 MET A N 1
ATOM 1450 C CA . MET A 1 192 ? 3.256 7.203 -7.922 1.00 94.94 192 MET A CA 1
ATOM 1451 C C . MET A 1 192 ? 4.443 7.609 -8.797 1.00 94.94 192 MET A C 1
ATOM 1453 O O . MET A 1 192 ? 5.557 7.163 -8.552 1.00 94.94 192 MET A O 1
ATOM 1457 N N . ASP A 1 193 ? 4.226 8.467 -9.796 1.00 96.25 193 ASP A N 1
ATOM 1458 C CA . ASP A 1 193 ? 5.354 9.180 -10.411 1.00 96.25 193 ASP A CA 1
ATOM 1459 C C . ASP A 1 193 ? 6.047 10.063 -9.366 1.00 96.25 193 ASP A C 1
ATOM 1461 O O . ASP A 1 193 ? 5.373 10.661 -8.515 1.00 96.25 193 ASP A O 1
ATOM 1465 N N . GLU A 1 194 ? 7.373 10.167 -9.458 1.00 94.38 194 GLU A N 1
ATOM 1466 C CA . GLU A 1 194 ? 8.190 10.980 -8.560 1.00 94.38 194 GLU A CA 1
ATOM 1467 C C . GLU A 1 194 ? 7.648 12.421 -8.475 1.00 94.38 194 GLU A C 1
ATOM 1469 O O . GLU A 1 194 ? 7.373 13.074 -9.484 1.00 94.38 194 GLU A O 1
ATOM 1474 N N . PHE A 1 195 ? 7.384 12.890 -7.249 1.00 98.06 195 PHE A N 1
ATOM 1475 C CA . PHE A 1 195 ? 6.764 14.194 -6.956 1.00 98.06 195 PHE A CA 1
ATOM 1476 C C . PHE A 1 195 ? 5.456 14.489 -7.711 1.00 98.06 195 PHE A C 1
ATOM 1478 O O . PHE A 1 195 ? 5.076 15.643 -7.904 1.00 98.06 195 PHE A O 1
ATOM 1485 N N . ALA A 1 196 ? 4.719 13.442 -8.083 1.00 98.06 196 ALA A N 1
ATOM 1486 C CA . ALA A 1 196 ? 3.480 13.499 -8.854 1.00 98.06 196 ALA A CA 1
ATOM 1487 C C . ALA A 1 196 ? 3.654 13.983 -10.305 1.00 98.06 196 ALA A C 1
ATOM 1489 O O . ALA A 1 196 ? 2.649 14.312 -10.946 1.00 98.06 196 ALA A O 1
ATOM 1490 N N . MET A 1 197 ? 4.884 13.981 -10.827 1.00 97.81 197 MET A N 1
ATOM 1491 C CA . MET A 1 197 ? 5.232 14.481 -12.157 1.00 97.81 197 MET A CA 1
ATOM 1492 C C . MET A 1 197 ? 5.374 13.336 -13.163 1.00 97.81 197 MET A C 1
ATOM 1494 O O . MET A 1 197 ? 6.448 12.784 -13.389 1.00 97.81 197 MET A O 1
ATOM 1498 N N . GLY A 1 198 ? 4.258 12.987 -13.794 1.00 96.88 198 GLY A N 1
ATOM 1499 C CA . GLY A 1 198 ? 4.220 11.973 -14.838 1.00 96.88 198 GLY A CA 1
ATOM 1500 C C . GLY A 1 198 ? 2.805 11.483 -15.115 1.00 96.88 198 GLY A C 1
ATOM 1501 O O . GLY A 1 198 ? 1.836 11.919 -14.484 1.00 96.88 198 GLY A O 1
ATOM 1502 N N . SER A 1 199 ? 2.697 10.611 -16.115 1.00 97.50 199 SER A N 1
ATOM 1503 C CA . SER A 1 199 ? 1.426 10.048 -16.583 1.00 97.50 199 SER A CA 1
ATOM 1504 C C . SER A 1 199 ? 1.491 8.537 -16.831 1.00 97.50 199 SER A C 1
ATOM 1506 O O . SER A 1 199 ? 0.608 7.980 -17.483 1.00 97.50 199 SER A O 1
ATOM 1508 N N . SER A 1 200 ? 2.496 7.855 -16.274 1.00 94.69 200 SER A N 1
ATOM 1509 C CA . SER A 1 200 ? 2.657 6.401 -16.404 1.00 94.69 200 SER A CA 1
ATOM 1510 C C . SER A 1 200 ? 3.090 5.683 -15.125 1.00 94.69 200 SER A C 1
ATOM 1512 O O . SER A 1 200 ? 2.979 4.462 -15.068 1.00 94.69 200 SER A O 1
ATOM 1514 N N . THR A 1 201 ? 3.528 6.399 -14.081 1.00 88.88 201 THR A N 1
ATOM 1515 C CA . THR A 1 201 ? 4.140 5.829 -12.862 1.00 88.88 201 THR A CA 1
ATOM 1516 C C . THR A 1 201 ? 5.492 5.140 -13.113 1.00 88.88 201 THR A C 1
ATOM 1518 O O . THR A 1 201 ? 6.076 4.548 -12.204 1.00 88.88 201 THR A O 1
ATOM 1521 N N . GLU A 1 202 ? 6.048 5.247 -14.321 1.00 89.94 202 GLU A N 1
ATOM 1522 C CA . GLU A 1 202 ? 7.374 4.709 -14.647 1.00 89.94 202 GLU A CA 1
ATOM 1523 C C . GLU A 1 202 ? 8.506 5.564 -14.071 1.00 89.94 202 GLU A C 1
ATOM 1525 O O . GLU A 1 202 ? 9.579 5.029 -13.803 1.00 89.94 202 GLU A O 1
ATOM 1530 N N . ASN A 1 203 ? 8.252 6.856 -13.820 1.00 87.62 203 ASN A N 1
ATOM 1531 C CA . ASN A 1 203 ? 9.222 7.784 -13.231 1.00 87.62 203 ASN A CA 1
ATOM 1532 C C . ASN A 1 203 ? 9.356 7.629 -11.710 1.00 87.62 203 ASN A C 1
ATOM 1534 O O . ASN A 1 203 ? 9.994 8.454 -11.068 1.00 87.62 203 ASN A O 1
ATOM 1538 N N . SER A 1 204 ? 8.727 6.627 -11.094 1.00 84.69 204 SER A N 1
ATOM 1539 C CA . SER A 1 204 ? 8.936 6.347 -9.673 1.00 84.69 204 SER A CA 1
ATOM 1540 C C . SER A 1 204 ? 10.409 6.017 -9.415 1.00 84.69 204 SER A C 1
ATOM 1542 O O . SER A 1 204 ? 10.931 5.022 -9.921 1.00 84.69 204 SER A O 1
ATOM 1544 N N . GLY A 1 205 ? 11.064 6.796 -8.554 1.00 73.69 205 GLY A N 1
ATOM 1545 C CA . GLY A 1 205 ? 12.424 6.530 -8.082 1.00 73.69 205 GLY A CA 1
ATOM 1546 C C . GLY A 1 205 ? 12.536 5.282 -7.195 1.00 73.69 205 GLY A C 1
ATOM 1547 O O . GLY A 1 205 ? 13.650 4.868 -6.853 1.00 73.69 205 GLY A O 1
ATOM 1548 N N . LEU A 1 206 ? 11.394 4.681 -6.830 1.00 72.50 206 LEU A N 1
ATOM 1549 C CA . LEU A 1 206 ? 11.312 3.452 -6.046 1.00 72.50 206 LEU A CA 1
ATOM 1550 C C . LEU A 1 206 ? 11.187 2.215 -6.942 1.00 72.50 206 LEU A C 1
ATOM 1552 O O . LEU A 1 206 ? 12.113 1.411 -6.980 1.00 72.50 206 LEU A O 1
ATOM 1556 N N . LYS A 1 207 ? 10.058 2.046 -7.649 1.00 73.69 207 LYS A N 1
ATOM 1557 C CA . LYS A 1 207 ? 9.860 1.019 -8.697 1.00 73.69 207 LYS A CA 1
ATOM 1558 C C . LYS A 1 207 ? 8.707 1.371 -9.627 1.00 73.69 207 LYS A C 1
ATOM 1560 O O . LYS A 1 207 ? 7.827 2.139 -9.273 1.00 73.69 207 LYS A O 1
ATOM 1565 N N . GLN A 1 208 ? 8.656 0.708 -10.773 1.00 80.94 208 GLN A N 1
ATOM 1566 C CA . GLN A 1 208 ? 7.555 0.816 -11.721 1.00 80.94 208 GLN A CA 1
ATOM 1567 C C . GLN A 1 208 ? 6.330 0.013 -11.257 1.00 80.94 208 GLN A C 1
ATOM 1569 O O . GLN A 1 208 ? 6.448 -1.124 -10.800 1.00 80.94 208 GLN A O 1
ATOM 1574 N N . THR A 1 209 ? 5.149 0.619 -11.382 1.00 78.94 209 THR A N 1
ATOM 1575 C CA . THR A 1 209 ? 3.856 -0.069 -11.223 1.00 78.94 209 THR A CA 1
ATOM 1576 C C . THR A 1 209 ? 3.363 -0.493 -12.604 1.00 78.94 209 THR A C 1
ATOM 1578 O O . THR A 1 209 ? 3.507 0.279 -13.547 1.00 78.94 209 THR A O 1
ATOM 1581 N N . VAL A 1 210 ? 2.752 -1.673 -12.723 1.00 78.69 210 VAL A N 1
ATOM 1582 C CA . VAL A 1 210 ? 2.150 -2.169 -13.976 1.00 78.69 210 VAL A CA 1
ATOM 1583 C C . VAL A 1 210 ? 0.623 -2.165 -13.901 1.00 78.69 210 VAL A C 1
ATOM 1585 O O . VAL A 1 210 ? 0.044 -2.116 -12.813 1.00 78.69 210 VAL A O 1
ATOM 1588 N N . ASN A 1 211 ? -0.041 -2.201 -15.054 1.00 86.56 211 ASN A N 1
ATOM 1589 C CA . ASN A 1 211 ? -1.496 -2.279 -15.131 1.00 86.56 211 ASN A CA 1
ATOM 1590 C C . ASN A 1 211 ? -1.990 -3.690 -14.743 1.00 86.56 211 ASN A C 1
ATOM 1592 O O . ASN A 1 211 ? -1.543 -4.664 -15.348 1.00 86.56 211 ASN A O 1
ATOM 1596 N N . PRO A 1 212 ? -2.933 -3.838 -13.792 1.00 78.19 212 PRO A N 1
ATOM 1597 C CA . PRO A 1 212 ? -3.449 -5.155 -13.404 1.00 78.19 212 PRO A CA 1
ATOM 1598 C C . PRO A 1 212 ? -4.180 -5.919 -14.517 1.00 78.19 212 PRO A C 1
ATOM 1600 O O . PRO A 1 212 ? -4.307 -7.137 -14.423 1.00 78.19 212 PRO A O 1
ATOM 1603 N N . TRP A 1 213 ? -4.668 -5.232 -15.556 1.00 78.06 213 TRP A N 1
ATOM 1604 C CA . TRP A 1 213 ? -5.324 -5.873 -16.701 1.00 78.06 213 TRP A CA 1
ATOM 1605 C C . TRP A 1 213 ? -4.337 -6.416 -17.740 1.00 78.06 213 TRP A C 1
ATOM 1607 O O . TRP A 1 213 ? -4.675 -7.343 -18.471 1.00 78.06 213 TRP A O 1
ATOM 1617 N N . ASP A 1 214 ? -3.139 -5.835 -17.822 1.00 82.94 214 ASP A N 1
ATOM 1618 C CA . ASP A 1 214 ? -2.071 -6.232 -18.741 1.00 82.94 214 ASP A CA 1
ATOM 1619 C C . ASP A 1 214 ? -0.729 -5.750 -18.173 1.00 82.94 214 ASP A C 1
ATOM 1621 O O . ASP A 1 214 ? -0.401 -4.562 -18.229 1.00 82.94 214 ASP A O 1
ATOM 1625 N N . THR A 1 215 ? 0.067 -6.676 -17.639 1.00 79.81 215 THR A N 1
ATOM 1626 C CA . THR A 1 215 ? 1.323 -6.369 -16.940 1.00 79.81 215 THR A CA 1
ATOM 1627 C C . THR A 1 215 ? 2.420 -5.833 -17.862 1.00 79.81 215 THR A C 1
ATOM 1629 O O . THR A 1 215 ? 3.455 -5.388 -17.373 1.00 79.81 215 THR A O 1
ATOM 1632 N N . SER A 1 216 ? 2.215 -5.859 -19.185 1.00 82.31 216 SER A N 1
ATOM 1633 C CA . SER A 1 216 ? 3.106 -5.215 -20.162 1.00 82.31 216 SER A CA 1
ATOM 1634 C C . SER A 1 216 ? 2.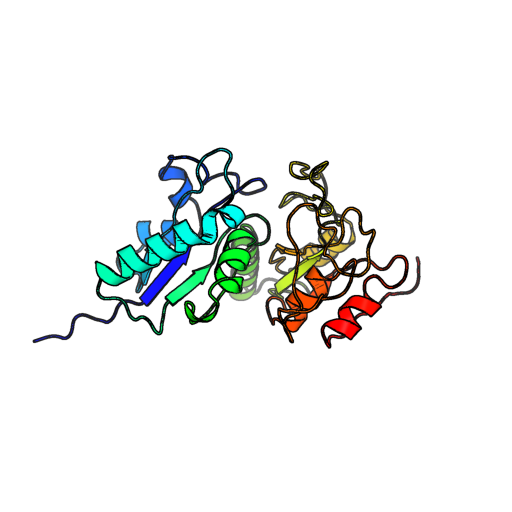820 -3.716 -20.341 1.00 82.31 216 SER A C 1
ATOM 1636 O O . SER A 1 216 ? 3.559 -3.025 -21.043 1.00 82.31 216 SER A O 1
ATOM 1638 N N . ARG A 1 217 ? 1.754 -3.197 -19.711 1.00 88.75 217 ARG A N 1
ATOM 1639 C CA . ARG A 1 217 ? 1.278 -1.817 -19.864 1.00 88.75 217 ARG A CA 1
ATOM 1640 C C . ARG A 1 217 ? 1.372 -1.015 -18.577 1.00 88.75 217 ARG A C 1
ATOM 1642 O O . ARG A 1 217 ? 1.396 -1.538 -17.464 1.00 88.75 217 ARG A O 1
ATOM 1649 N N . VAL A 1 218 ? 1.336 0.300 -18.755 1.00 92.00 218 VAL A N 1
ATOM 1650 C CA . VAL A 1 218 ? 1.347 1.275 -17.666 1.00 92.00 218 VAL A CA 1
ATOM 1651 C C . VAL A 1 218 ? -0.039 1.404 -17.014 1.00 92.00 218 VAL A C 1
ATOM 1653 O O . VAL A 1 218 ? -1.064 1.337 -17.703 1.00 92.00 218 VAL A O 1
ATOM 1656 N N . PRO A 1 219 ? -0.108 1.645 -15.696 1.00 88.75 219 PRO A N 1
ATOM 1657 C CA . PRO A 1 219 ? -1.357 1.908 -14.981 1.00 88.75 219 PRO A CA 1
ATOM 1658 C C . PRO A 1 219 ? -1.839 3.361 -15.140 1.00 88.75 219 PRO A C 1
ATOM 1660 O O . PRO A 1 219 ? -2.872 3.730 -14.585 1.00 88.75 219 PRO A O 1
ATOM 1663 N N . GLY A 1 220 ? -1.083 4.196 -15.860 1.00 98.12 220 GLY A N 1
ATOM 1664 C CA . GLY A 1 220 ? -1.266 5.644 -15.912 1.00 98.12 220 GLY A CA 1
ATOM 1665 C C . GLY A 1 220 ? -0.495 6.368 -14.802 1.00 98.12 220 GLY A C 1
ATOM 1666 O O . GLY A 1 220 ? 0.251 5.757 -14.037 1.00 98.12 220 GLY A O 1
ATOM 1667 N N . GLY A 1 221 ? -0.658 7.684 -14.695 1.00 97.00 221 GLY A N 1
ATOM 1668 C CA . GLY A 1 221 ? 0.019 8.487 -13.684 1.00 97.00 221 GLY A CA 1
ATOM 1669 C C . GLY A 1 221 ? -0.602 9.866 -13.431 1.00 97.00 221 GLY A C 1
ATOM 1670 O O . GLY A 1 221 ? -1.440 10.358 -14.178 1.00 97.00 221 GLY A O 1
ATOM 1671 N N . SER A 1 222 ? -0.254 10.526 -12.333 1.00 97.94 222 SER A N 1
ATOM 1672 C CA . SER A 1 222 ? 0.725 10.078 -11.340 1.00 97.94 222 SER A CA 1
ATOM 1673 C C . SER A 1 222 ? 0.155 9.233 -10.208 1.00 97.94 222 SER A C 1
ATOM 1675 O O . SER A 1 222 ? 0.901 8.824 -9.331 1.00 97.94 222 SER A O 1
ATOM 1677 N N . SER A 1 223 ? -1.152 8.959 -10.181 1.00 98.06 223 SER A N 1
ATOM 1678 C CA . SER A 1 223 ? -1.767 8.045 -9.200 1.00 98.06 223 SER A CA 1
ATOM 1679 C C . SER A 1 223 ? -1.938 6.622 -9.757 1.00 98.06 223 SER A C 1
ATOM 1681 O O . SER A 1 223 ? -2.972 5.998 -9.519 1.00 98.06 223 SER A O 1
ATOM 1683 N N . GLY A 1 224 ? -0.946 6.103 -10.491 1.00 95.69 224 GLY A N 1
ATOM 1684 C CA . GLY A 1 224 ? -0.996 4.741 -11.035 1.00 95.69 224 GLY A CA 1
ATOM 1685 C C . GLY A 1 224 ? -1.036 3.667 -9.952 1.00 95.69 224 GLY A C 1
ATOM 1686 O O . GLY A 1 224 ? -1.828 2.738 -10.063 1.00 95.69 224 GLY A O 1
ATOM 1687 N N . GLY A 1 225 ? -0.284 3.829 -8.856 1.00 90.44 225 GLY A N 1
ATOM 1688 C CA . GLY A 1 225 ? -0.348 2.923 -7.704 1.00 90.44 225 GLY A CA 1
ATOM 1689 C C . GLY A 1 225 ? -1.748 2.828 -7.086 1.00 90.44 225 GLY A C 1
ATOM 1690 O O . GLY A 1 225 ? -2.260 1.717 -6.978 1.00 90.44 225 GLY A O 1
ATOM 1691 N N . PRO A 1 226 ? -2.406 3.947 -6.716 1.00 96.31 226 PRO A N 1
ATOM 1692 C CA . PRO A 1 226 ? -3.795 3.930 -6.254 1.00 96.31 226 PRO A CA 1
ATOM 1693 C C . PRO A 1 226 ? -4.768 3.219 -7.205 1.00 96.31 226 PRO A C 1
ATOM 1695 O O . PRO A 1 226 ? -5.533 2.365 -6.763 1.00 96.31 226 PRO A O 1
ATOM 1698 N N . ALA A 1 227 ? -4.728 3.531 -8.505 1.00 92.50 227 ALA A N 1
ATOM 1699 C CA . ALA A 1 227 ? -5.641 2.930 -9.478 1.00 92.50 227 ALA A CA 1
ATOM 1700 C C . ALA A 1 227 ? -5.384 1.426 -9.665 1.00 92.50 227 ALA A C 1
ATOM 1702 O O . ALA A 1 227 ? -6.329 0.636 -9.643 1.00 92.50 227 ALA A O 1
ATOM 1703 N N . ALA A 1 228 ? -4.114 1.022 -9.759 1.00 84.62 228 ALA A N 1
ATOM 1704 C CA . ALA A 1 228 ? -3.718 -0.380 -9.840 1.00 84.62 228 ALA A CA 1
ATOM 1705 C C . ALA A 1 228 ? -4.086 -1.158 -8.565 1.00 84.62 228 ALA A C 1
ATOM 1707 O O . ALA A 1 228 ? -4.551 -2.291 -8.651 1.00 84.62 228 ALA A O 1
ATOM 1708 N N . ALA A 1 229 ? -3.949 -0.550 -7.382 1.00 82.56 229 ALA A N 1
ATOM 1709 C CA . ALA A 1 229 ? -4.316 -1.179 -6.115 1.00 82.56 229 ALA A CA 1
ATOM 1710 C C . ALA A 1 229 ? -5.818 -1.480 -6.022 1.00 82.56 229 ALA A C 1
ATOM 1712 O O . ALA A 1 229 ? -6.206 -2.557 -5.567 1.00 82.56 229 ALA A O 1
ATOM 1713 N N . VAL A 1 230 ? -6.668 -0.557 -6.478 1.00 84.56 230 VAL A N 1
ATOM 1714 C CA . VAL A 1 230 ? -8.121 -0.777 -6.518 1.00 84.56 230 VAL A CA 1
ATOM 1715 C C . VAL A 1 230 ? -8.482 -1.807 -7.593 1.00 84.56 230 VAL A C 1
ATOM 1717 O O . VAL A 1 230 ? -9.194 -2.767 -7.299 1.00 84.56 230 VAL A O 1
ATOM 1720 N N . ALA A 1 231 ? -7.948 -1.674 -8.812 1.00 77.56 231 ALA A N 1
ATOM 1721 C CA . ALA A 1 231 ? -8.221 -2.607 -9.911 1.00 77.56 231 ALA A CA 1
ATOM 1722 C C . ALA A 1 231 ? -7.772 -4.044 -9.590 1.00 77.56 231 ALA A C 1
ATOM 1724 O O . ALA A 1 231 ? -8.474 -5.005 -9.901 1.00 77.56 231 ALA A O 1
ATOM 1725 N N . GLY A 1 232 ? -6.642 -4.187 -8.894 1.00 79.38 232 GLY A N 1
ATOM 1726 C CA . GLY A 1 232 ? -6.111 -5.462 -8.415 1.00 79.38 232 GLY A CA 1
ATOM 1727 C C . GLY A 1 232 ? -6.819 -6.034 -7.182 1.00 79.38 232 GLY A C 1
ATOM 1728 O O . GLY A 1 232 ? -6.421 -7.099 -6.721 1.00 79.38 232 GLY A O 1
ATOM 1729 N N . ARG A 1 233 ? -7.855 -5.367 -6.643 1.00 77.81 233 ARG A N 1
ATOM 1730 C CA . ARG A 1 233 ? -8.599 -5.767 -5.426 1.00 77.81 233 ARG A CA 1
ATOM 1731 C C . ARG A 1 233 ? -7.730 -5.843 -4.166 1.00 77.81 233 ARG A C 1
ATOM 1733 O O . ARG A 1 233 ? -7.928 -6.697 -3.306 1.00 77.81 233 ARG A O 1
ATOM 1740 N N . LEU A 1 234 ? -6.764 -4.938 -4.060 1.00 69.88 234 LEU A N 1
ATOM 1741 C CA . LEU A 1 234 ? -5.787 -4.894 -2.964 1.00 69.88 234 LEU A CA 1
ATOM 1742 C C . LEU A 1 234 ? -6.263 -4.025 -1.800 1.00 69.88 234 LEU A C 1
ATOM 1744 O O . LEU A 1 234 ? -5.799 -4.157 -0.672 1.00 69.88 234 LEU A O 1
ATOM 1748 N N . CYS A 1 235 ? -7.196 -3.126 -2.092 1.00 80.75 235 CYS A N 1
ATOM 1749 C CA . CYS A 1 235 ? -7.905 -2.289 -1.141 1.00 80.75 235 CYS A CA 1
ATOM 1750 C C . CYS A 1 235 ? -9.313 -2.019 -1.682 1.00 80.75 235 CYS A C 1
ATOM 1752 O O . CYS A 1 235 ? -9.577 -2.216 -2.870 1.00 80.75 235 CYS A O 1
ATOM 1754 N N . PHE A 1 236 ? -10.214 -1.574 -0.810 1.00 84.31 236 PHE A N 1
ATOM 1755 C CA . PHE A 1 236 ? -11.574 -1.211 -1.198 1.00 84.31 236 PHE A CA 1
ATOM 1756 C C . PHE A 1 236 ? -11.594 0.089 -2.013 1.00 84.31 236 PHE A C 1
ATOM 1758 O O . PHE A 1 236 ? -12.260 0.181 -3.040 1.00 84.31 236 PHE A O 1
ATOM 1765 N N . ALA A 1 237 ? -10.826 1.084 -1.569 1.00 94.81 237 ALA A N 1
ATOM 1766 C CA . ALA A 1 237 ? -10.610 2.335 -2.281 1.00 94.81 237 ALA A CA 1
ATOM 1767 C C . ALA A 1 237 ? -9.223 2.904 -1.950 1.00 94.81 237 ALA A C 1
ATOM 1769 O O . ALA A 1 237 ? -8.565 2.485 -0.995 1.00 94.81 237 ALA A O 1
ATOM 1770 N N . ALA A 1 238 ? -8.775 3.878 -2.738 1.00 95.19 238 ALA A N 1
ATOM 1771 C CA . ALA A 1 238 ? -7.492 4.529 -2.529 1.00 95.19 238 ALA A CA 1
ATOM 1772 C C . ALA A 1 238 ? -7.586 6.042 -2.736 1.00 95.19 238 ALA A C 1
ATOM 1774 O O . ALA A 1 238 ? -8.297 6.517 -3.621 1.00 95.19 238 ALA A O 1
ATOM 1775 N N . LEU A 1 239 ? -6.826 6.801 -1.947 1.00 98.31 239 LEU A N 1
ATOM 1776 C CA . LEU A 1 239 ? -6.632 8.227 -2.188 1.00 98.31 239 LEU A CA 1
ATOM 1777 C C . LEU A 1 239 ? -5.588 8.447 -3.281 1.00 98.31 239 LEU A C 1
ATOM 1779 O O . LEU A 1 239 ? -4.529 7.820 -3.272 1.00 98.31 239 LEU A O 1
ATOM 1783 N N . GLY A 1 240 ? -5.865 9.396 -4.173 1.00 97.81 240 GLY A N 1
ATOM 1784 C CA . GLY A 1 240 ? -4.929 9.913 -5.166 1.00 97.81 240 GLY A CA 1
ATOM 1785 C C . GLY A 1 240 ? -4.834 11.437 -5.115 1.00 97.81 240 GLY A C 1
ATOM 1786 O O . GLY A 1 240 ? -5.532 12.092 -4.345 1.00 97.81 240 GLY A O 1
ATOM 1787 N N . SER A 1 241 ? -3.984 12.011 -5.965 1.00 98.50 241 SER A N 1
ATOM 1788 C CA . SER A 1 241 ? -3.911 13.462 -6.187 1.00 98.50 241 SER A CA 1
ATOM 1789 C C . SER A 1 241 ? -4.035 13.747 -7.681 1.00 98.50 241 SER A C 1
ATOM 1791 O O . SER A 1 241 ? -3.463 13.005 -8.479 1.00 98.50 241 SER A O 1
ATOM 1793 N N . ASP A 1 242 ? -4.776 14.789 -8.065 1.00 98.50 242 ASP A N 1
ATOM 1794 C CA . ASP A 1 242 ? -5.033 15.159 -9.466 1.00 98.50 242 ASP A CA 1
ATOM 1795 C C . ASP A 1 242 ? -4.651 16.623 -9.694 1.00 98.50 242 ASP A C 1
ATOM 1797 O O . ASP A 1 242 ? -5.397 17.528 -9.324 1.00 98.50 242 ASP A O 1
ATOM 1801 N N . THR A 1 243 ? -3.472 16.838 -10.282 1.00 97.56 243 THR A N 1
ATOM 1802 C CA . THR A 1 243 ? -2.995 18.180 -10.656 1.00 97.56 243 THR A CA 1
ATOM 1803 C C . THR A 1 243 ? -3.389 18.521 -12.095 1.00 97.56 243 THR A C 1
ATOM 1805 O O . THR A 1 243 ? -3.838 19.628 -12.368 1.00 97.56 243 THR A O 1
ATOM 1808 N N . GLY A 1 244 ? -3.263 17.558 -13.016 1.00 96.50 244 GLY A N 1
ATOM 1809 C CA . GLY A 1 244 ? -3.568 17.731 -14.445 1.00 96.50 244 GLY A CA 1
ATOM 1810 C C . GLY A 1 244 ? -4.298 16.546 -15.082 1.00 96.50 244 GLY A C 1
ATOM 1811 O O . GLY A 1 244 ? -4.258 16.378 -16.293 1.00 96.50 244 GLY A O 1
ATOM 1812 N N . GLY A 1 245 ? -4.946 15.698 -14.284 1.00 97.62 245 GLY A N 1
ATOM 1813 C CA . GLY A 1 245 ? -5.511 14.411 -14.717 1.00 97.62 245 GLY A CA 1
ATOM 1814 C C . GLY A 1 245 ? -5.034 13.226 -13.887 1.00 97.62 245 GLY A C 1
ATOM 1815 O O . GLY A 1 245 ? -5.418 12.095 -14.162 1.00 97.62 245 GLY A O 1
ATOM 1816 N N . SER A 1 246 ? -4.211 13.466 -12.867 1.00 97.88 246 SER A N 1
ATOM 1817 C CA . SER A 1 246 ? -3.456 12.421 -12.183 1.00 97.88 246 SER A CA 1
ATOM 1818 C C . SER A 1 246 ? -4.287 11.462 -11.316 1.00 97.88 246 SER A C 1
ATOM 1820 O O . SER A 1 246 ? -3.700 10.526 -10.787 1.00 97.88 246 SER A O 1
ATOM 1822 N N . ILE A 1 247 ? -5.608 11.643 -11.171 1.00 98.81 247 ILE A N 1
ATOM 1823 C CA . ILE A 1 247 ? -6.548 10.613 -10.670 1.00 98.81 247 ILE A CA 1
ATOM 1824 C C . ILE A 1 247 ? -7.351 10.028 -11.831 1.00 98.81 247 ILE A C 1
ATOM 1826 O O . ILE A 1 247 ? -7.455 8.811 -11.964 1.00 98.81 247 ILE A O 1
ATOM 1830 N N . ARG A 1 248 ? -7.918 10.893 -12.678 1.00 98.75 248 ARG A N 1
ATOM 1831 C CA . ARG A 1 248 ? -8.848 10.488 -13.745 1.00 98.75 248 ARG A CA 1
ATOM 1832 C C . ARG A 1 248 ? -8.182 9.626 -14.820 1.00 98.75 248 ARG A C 1
ATOM 1834 O O . ARG A 1 248 ? -8.778 8.653 -15.269 1.00 98.75 248 ARG A O 1
ATOM 1841 N N . GLN A 1 249 ? -6.954 9.956 -15.214 1.00 98.75 249 GLN A N 1
ATOM 1842 C CA . GLN A 1 249 ? -6.217 9.219 -16.241 1.00 98.75 249 GLN A CA 1
ATOM 1843 C C . GLN A 1 249 ? -5.821 7.806 -15.774 1.00 98.75 249 GLN A C 1
ATOM 1845 O O . GLN A 1 249 ? -6.183 6.860 -16.476 1.00 98.75 249 GLN A O 1
ATOM 1850 N N . PRO A 1 250 ? -5.220 7.607 -14.579 1.00 97.94 250 PRO A N 1
ATOM 1851 C CA . PRO A 1 250 ? -4.967 6.258 -14.073 1.00 97.94 250 PRO A CA 1
ATOM 1852 C C . PRO A 1 250 ? -6.241 5.438 -13.885 1.00 97.94 250 PRO A C 1
ATOM 1854 O O . PRO A 1 250 ? -6.267 4.246 -14.180 1.00 97.94 250 PRO A O 1
ATOM 1857 N N . ALA A 1 251 ? -7.320 6.080 -13.426 1.00 98.62 251 ALA A N 1
ATOM 1858 C CA . ALA A 1 251 ? -8.608 5.421 -13.262 1.00 98.62 251 ALA A CA 1
ATOM 1859 C C . ALA A 1 251 ? -9.150 4.891 -14.598 1.00 98.62 251 ALA A C 1
ATOM 1861 O O . ALA A 1 251 ? -9.567 3.737 -14.678 1.00 98.62 251 ALA A O 1
ATOM 1862 N N . SER A 1 252 ? -9.042 5.687 -15.668 1.00 98.62 252 SER A N 1
ATOM 1863 C CA . SER A 1 252 ? -9.383 5.249 -17.023 1.00 98.62 252 SER A CA 1
ATOM 1864 C C . SER A 1 252 ? -8.508 4.088 -17.501 1.00 98.62 252 SER A C 1
ATOM 1866 O O . SER A 1 252 ? -9.028 3.161 -18.112 1.00 98.62 252 SER A O 1
ATOM 1868 N N . PHE A 1 253 ? -7.196 4.129 -17.250 1.00 97.69 253 PHE A N 1
ATOM 1869 C CA . PHE A 1 253 ? -6.263 3.092 -17.710 1.00 97.69 253 PHE A CA 1
ATOM 1870 C C . PHE A 1 253 ? -6.461 1.767 -16.968 1.00 97.69 253 PHE A C 1
ATOM 1872 O O . PHE A 1 253 ? -6.346 0.700 -17.567 1.00 97.69 253 PHE A O 1
ATOM 1879 N N . CYS A 1 254 ? -6.774 1.826 -15.674 1.00 90.50 254 CYS A N 1
ATOM 1880 C CA . CYS A 1 254 ? -6.987 0.653 -14.831 1.00 90.50 254 CYS A CA 1
ATOM 1881 C C . CYS A 1 254 ? -8.463 0.225 -14.742 1.00 90.50 254 CYS A C 1
ATOM 1883 O O . CYS A 1 254 ? -8.778 -0.671 -13.964 1.00 90.50 254 CYS A O 1
ATOM 1885 N N . GLY A 1 255 ? -9.380 0.845 -15.493 1.00 97.00 255 GLY A N 1
ATOM 1886 C CA . GLY A 1 255 ? -10.797 0.463 -15.506 1.00 97.00 255 GLY A CA 1
ATOM 1887 C C . GLY A 1 255 ? -11.506 0.619 -14.154 1.00 97.00 255 GLY A C 1
ATOM 1888 O O . GLY A 1 255 ? -12.343 -0.211 -13.802 1.00 97.00 255 GLY A O 1
ATOM 1889 N N . VAL A 1 256 ? -11.164 1.656 -13.384 1.00 96.88 256 VAL A N 1
ATOM 1890 C CA . VAL A 1 256 ? -11.776 1.973 -12.079 1.00 96.88 256 VAL A CA 1
ATOM 1891 C C . VAL A 1 256 ? -12.394 3.370 -12.083 1.00 96.88 256 VAL A C 1
ATOM 1893 O O . VAL A 1 256 ? -12.163 4.175 -12.983 1.00 96.88 256 VAL A O 1
ATOM 1896 N N . VAL A 1 257 ? -13.192 3.681 -11.062 1.00 98.56 257 VAL A N 1
ATOM 1897 C CA . VAL A 1 257 ? -13.781 5.016 -10.897 1.00 98.56 257 VAL A CA 1
ATOM 1898 C C . VAL A 1 257 ? -12.786 5.933 -10.187 1.00 98.56 257 VAL A C 1
ATOM 1900 O O . VAL A 1 257 ? -12.309 5.618 -9.099 1.00 98.56 257 VAL A O 1
ATOM 1903 N N . GLY A 1 258 ? -12.495 7.088 -10.788 1.00 98.38 258 GLY A N 1
ATOM 1904 C CA . GLY A 1 258 ? -11.639 8.122 -10.208 1.00 98.38 258 GLY A CA 1
ATOM 1905 C C . GLY A 1 258 ? -12.327 9.481 -10.222 1.00 98.38 258 GLY A C 1
ATOM 1906 O O . GLY A 1 258 ? -12.717 9.972 -11.281 1.00 98.38 258 GLY A O 1
ATOM 1907 N N . LEU A 1 259 ? -12.448 10.108 -9.051 1.00 98.31 259 LEU A N 1
ATOM 1908 C CA . LEU A 1 259 ? -13.071 11.419 -8.884 1.00 98.31 259 LEU A CA 1
ATOM 1909 C C . LEU A 1 259 ? -12.028 12.451 -8.454 1.00 98.31 259 LEU A C 1
ATOM 1911 O O . LEU A 1 259 ? -11.328 12.265 -7.461 1.00 98.31 259 LEU A O 1
ATOM 1915 N N . LYS A 1 260 ? -11.978 13.577 -9.170 1.00 98.31 260 LYS A N 1
ATOM 1916 C CA . LYS A 1 260 ? -11.330 14.798 -8.689 1.00 98.31 260 LYS A CA 1
ATOM 1917 C C . LYS A 1 260 ? -12.425 15.758 -8.207 1.00 98.31 260 LYS A C 1
ATOM 1919 O O . LYS A 1 260 ? -13.171 16.240 -9.063 1.00 98.31 260 LYS A O 1
ATOM 1924 N N . PRO A 1 261 ? -12.515 16.076 -6.905 1.00 97.94 261 PRO A N 1
ATOM 1925 C CA . PRO A 1 261 ? -13.498 17.035 -6.410 1.00 97.94 261 PRO A CA 1
ATOM 1926 C C . PRO A 1 261 ? -13.237 18.455 -6.945 1.00 97.94 261 PRO A C 1
ATOM 1928 O O . PRO A 1 261 ? -12.242 18.720 -7.639 1.00 97.94 261 PRO A O 1
ATOM 1931 N N . THR A 1 262 ? -14.152 19.374 -6.641 1.00 97.69 262 THR A N 1
ATOM 1932 C CA . THR A 1 262 ? -13.923 20.815 -6.811 1.00 97.69 262 THR A CA 1
ATOM 1933 C C . THR A 1 262 ? -12.684 21.238 -6.017 1.00 97.69 262 THR A C 1
ATOM 1935 O O . THR A 1 262 ? -12.322 20.606 -5.028 1.00 97.69 262 THR A O 1
ATOM 1938 N N . TYR A 1 263 ? -11.973 22.247 -6.514 1.00 97.56 263 TYR A N 1
ATOM 1939 C CA . TYR A 1 263 ? -10.829 22.805 -5.804 1.00 97.56 263 TYR A CA 1
ATOM 1940 C C . TYR A 1 263 ? -11.316 23.735 -4.683 1.00 97.56 263 TYR A C 1
ATOM 1942 O O . TYR A 1 263 ? -12.033 24.689 -4.987 1.00 97.56 263 TYR A O 1
ATOM 1950 N N . GLY A 1 264 ? -10.871 23.486 -3.445 1.00 91.88 264 GLY A N 1
ATOM 1951 C CA . GLY A 1 264 ? -11.330 24.201 -2.241 1.00 91.88 264 GLY A CA 1
ATOM 1952 C C . GLY A 1 264 ? -12.706 23.759 -1.758 1.00 91.88 264 GLY A C 1
ATOM 1953 O O . GLY A 1 264 ? -13.110 24.288 -0.703 1.00 91.88 264 GLY A O 1
#

Foldseek 3Di:
DDDDDAAFEEEEEEEDDWDLRFFEADDVVSVCPDDPNVVCVVDVVPRYDYDYDHHYPPDDLLVVLVVSVVVVVVVVVVDRHDQLRYAYEYAYALLNSQCSNCVVCVVRHNYGAYAHNCLVVLLVVLVVCVVVVHDAAPQASFEEEEALCWADQTHFSQLLPPVRNPHHHPDGHPVVVVCVRRSHRHRHYFQFARNFPFWFSCNRVNHADAAPVDRVGGLTHRRSRQLNCCLVVNGVHYDDDCPPCRFVRSVVSNVHDGDDDDDD